Protein AF-A0A8X6IIY6-F1 (afdb_monomer_lite)

pLDDT: mean 84.01, std 18.78, range [29.97, 98.19]

Organism: NCBI:txid2747483

Structure (mmCIF, N/CA/C/O backbone):
data_AF-A0A8X6IIY6-F1
#
_entry.id   AF-A0A8X6IIY6-F1
#
loop_
_atom_site.group_PDB
_atom_site.id
_atom_site.type_symbol
_atom_site.label_atom_id
_atom_site.label_alt_id
_atom_site.label_comp_id
_atom_site.label_asym_id
_atom_site.label_entity_id
_atom_site.label_seq_id
_atom_site.pdbx_PDB_ins_code
_atom_site.Cartn_x
_atom_site.Cartn_y
_atom_site.Cartn_z
_atom_site.occupancy
_atom_site.B_iso_or_equiv
_atom_site.auth_seq_id
_atom_site.auth_comp_id
_atom_site.auth_asym_id
_atom_site.auth_atom_id
_atom_site.pdbx_PDB_model_num
ATOM 1 N N . MET A 1 1 ? 3.414 31.674 -50.248 1.00 38.94 1 MET A N 1
ATOM 2 C CA . MET A 1 1 ? 4.638 32.499 -50.382 1.00 38.94 1 MET A CA 1
ATOM 3 C C . MET A 1 1 ? 5.780 31.774 -49.691 1.00 38.94 1 MET A C 1
ATOM 5 O O . MET A 1 1 ? 5.497 31.055 -48.746 1.00 38.94 1 MET A O 1
ATOM 9 N N . LEU A 1 2 ? 7.013 31.986 -50.165 1.00 35.78 2 LEU A N 1
ATOM 10 C CA . LEU A 1 2 ? 8.281 31.357 -49.748 1.00 35.78 2 LEU A CA 1
ATOM 11 C C . LEU A 1 2 ? 8.646 30.037 -50.453 1.00 35.78 2 LEU A C 1
ATOM 13 O O . LEU A 1 2 ? 8.991 29.040 -49.833 1.00 35.78 2 LEU A O 1
ATOM 17 N N . PHE A 1 3 ? 8.681 30.094 -51.786 1.00 33.47 3 PHE A N 1
ATOM 18 C CA . PHE A 1 3 ? 9.826 29.549 -52.519 1.00 33.47 3 PHE A CA 1
ATOM 19 C C . PHE A 1 3 ? 10.942 30.600 -52.453 1.00 33.47 3 PHE A C 1
ATOM 21 O O . PHE A 1 3 ? 10.744 31.710 -52.945 1.00 33.47 3 PHE A O 1
ATOM 28 N N . HIS A 1 4 ? 12.099 30.283 -51.869 1.00 34.75 4 HIS A N 1
ATOM 29 C CA . HIS A 1 4 ? 13.285 31.131 -52.001 1.00 34.75 4 HIS A CA 1
ATOM 30 C C . HIS A 1 4 ? 14.557 30.295 -52.222 1.00 34.75 4 HIS A C 1
ATOM 32 O O . HIS A 1 4 ? 15.141 29.751 -51.297 1.00 34.75 4 HIS A O 1
ATOM 38 N N . GLN A 1 5 ? 14.949 30.234 -53.501 1.00 35.16 5 GLN A N 1
ATOM 39 C CA . GLN A 1 5 ? 16.295 30.520 -54.020 1.00 35.16 5 GLN A CA 1
ATOM 40 C C . GLN A 1 5 ? 17.490 29.783 -53.382 1.00 35.16 5 GLN A C 1
ATOM 42 O O . GLN A 1 5 ? 18.170 30.319 -52.509 1.00 35.16 5 GLN A O 1
ATOM 47 N N . ILE A 1 6 ? 17.854 28.627 -53.949 1.00 35.84 6 ILE A N 1
ATOM 48 C CA . ILE A 1 6 ? 19.233 28.121 -53.889 1.00 35.84 6 ILE A CA 1
ATOM 49 C C . ILE A 1 6 ? 19.991 28.733 -55.073 1.00 35.84 6 ILE A C 1
ATOM 51 O O . ILE A 1 6 ? 19.729 28.410 -56.230 1.00 35.84 6 ILE A O 1
ATOM 55 N N . LYS A 1 7 ? 20.909 29.658 -54.774 1.00 33.31 7 LYS A N 1
ATOM 56 C CA . LYS A 1 7 ? 21.842 30.254 -55.739 1.00 33.31 7 LYS A CA 1
ATOM 57 C C . LYS A 1 7 ? 22.825 29.193 -56.239 1.00 33.31 7 LYS A C 1
ATOM 59 O O . LYS A 1 7 ? 23.528 28.581 -55.440 1.00 33.31 7 LYS A O 1
ATOM 64 N N . ALA A 1 8 ? 22.919 29.038 -57.556 1.00 38.50 8 ALA A N 1
ATOM 65 C CA . ALA A 1 8 ? 24.038 28.365 -58.201 1.00 38.50 8 ALA A CA 1
ATOM 66 C C . ALA A 1 8 ? 25.286 29.269 -58.129 1.00 38.50 8 ALA A C 1
ATOM 68 O O . ALA A 1 8 ? 25.229 30.433 -58.524 1.00 38.50 8 ALA A O 1
ATOM 69 N N . TYR A 1 9 ? 26.399 28.741 -57.615 1.00 29.97 9 TYR A N 1
ATOM 70 C CA . TYR A 1 9 ? 27.734 29.354 -57.682 1.00 29.97 9 TYR A CA 1
ATOM 71 C C . TYR A 1 9 ? 28.686 28.376 -58.401 1.00 29.97 9 TYR A C 1
ATOM 73 O O . TYR A 1 9 ? 28.421 27.171 -58.402 1.00 29.97 9 TYR A O 1
ATOM 81 N N . PRO A 1 10 ? 29.723 28.873 -59.099 1.00 35.25 10 PRO A N 1
ATOM 82 C CA . PRO A 1 10 ? 30.245 28.274 -60.311 1.00 35.25 10 PRO A CA 1
ATOM 83 C C . PRO A 1 10 ? 31.120 27.053 -60.043 1.00 35.25 10 PRO A C 1
ATOM 85 O O . PRO A 1 10 ? 31.796 26.916 -59.025 1.00 35.25 10 PRO A O 1
ATOM 88 N N . THR A 1 11 ? 31.102 26.178 -61.037 1.00 40.16 11 THR A N 1
ATOM 89 C CA . THR A 1 11 ? 31.902 24.970 -61.192 1.00 40.16 11 THR A CA 1
ATOM 90 C C . THR A 1 11 ? 33.397 25.263 -61.080 1.00 40.16 11 THR A C 1
ATOM 92 O O . THR A 1 11 ? 34.046 25.623 -62.060 1.00 40.16 11 THR A O 1
ATOM 95 N N . GLN A 1 12 ? 33.961 25.046 -59.893 1.00 35.66 12 GLN A N 1
ATOM 96 C CA . GLN A 1 12 ? 35.390 24.813 -59.743 1.00 35.66 12 GLN A CA 1
ATOM 97 C C . GLN A 1 12 ? 35.655 23.341 -60.069 1.00 35.66 12 GLN A C 1
ATOM 99 O O . GLN A 1 12 ? 35.271 22.439 -59.325 1.00 35.66 12 GLN A O 1
ATOM 104 N N . THR A 1 13 ? 36.286 23.111 -61.216 1.00 41.12 13 THR A N 1
ATOM 105 C CA . THR A 1 13 ? 36.801 21.826 -61.697 1.00 41.12 13 THR A CA 1
ATOM 106 C C . THR A 1 13 ? 37.762 21.208 -60.683 1.00 41.12 13 THR A C 1
ATOM 108 O O . THR A 1 13 ? 38.978 21.363 -60.759 1.00 41.12 13 THR A O 1
ATOM 111 N N . ARG A 1 14 ? 37.209 20.472 -59.722 1.00 37.94 14 ARG A N 1
ATOM 112 C CA . ARG A 1 14 ? 37.897 19.377 -59.049 1.00 37.94 14 ARG A CA 1
ATOM 113 C C . ARG A 1 14 ? 37.524 18.130 -59.831 1.00 37.94 14 ARG A C 1
ATOM 115 O O . ARG A 1 14 ? 36.347 17.803 -59.924 1.00 37.94 14 ARG A O 1
ATOM 122 N N . THR A 1 15 ? 38.512 17.467 -60.423 1.00 40.28 15 THR A N 1
ATOM 123 C CA . THR A 1 15 ? 38.367 16.139 -61.027 1.00 40.28 15 THR A CA 1
ATOM 124 C C . THR A 1 15 ? 37.727 15.200 -60.007 1.00 40.28 15 THR A C 1
ATOM 126 O O . THR A 1 15 ? 38.410 14.651 -59.139 1.00 40.28 15 THR A O 1
ATOM 129 N N . ALA A 1 16 ? 36.405 15.050 -60.071 1.00 44.47 16 ALA A N 1
ATOM 130 C CA . ALA A 1 16 ? 35.709 13.987 -59.385 1.00 44.47 16 ALA A CA 1
ATOM 131 C C . ALA A 1 16 ? 36.215 12.700 -60.032 1.00 44.47 16 ALA A C 1
ATOM 133 O O . ALA A 1 16 ? 35.937 12.442 -61.203 1.00 44.47 16 ALA A O 1
ATOM 134 N N . ARG A 1 17 ? 37.035 11.929 -59.306 1.00 46.56 17 ARG A N 1
ATOM 135 C CA . ARG A 1 17 ? 37.296 10.538 -59.684 1.00 46.56 17 ARG A CA 1
ATOM 136 C C . ARG A 1 17 ? 35.923 9.912 -59.899 1.00 46.56 17 ARG A C 1
ATOM 138 O O . ARG A 1 17 ? 35.106 9.953 -58.980 1.00 46.56 17 ARG A O 1
ATOM 145 N N . ALA A 1 18 ? 35.654 9.433 -61.112 1.00 50.25 18 ALA A N 1
ATOM 146 C CA . ALA A 1 18 ? 34.425 8.718 -61.409 1.00 50.25 18 ALA A CA 1
ATOM 147 C C . ALA A 1 18 ? 34.250 7.649 -60.326 1.00 50.25 18 ALA A C 1
ATOM 149 O O . ALA A 1 18 ? 35.157 6.842 -60.116 1.00 50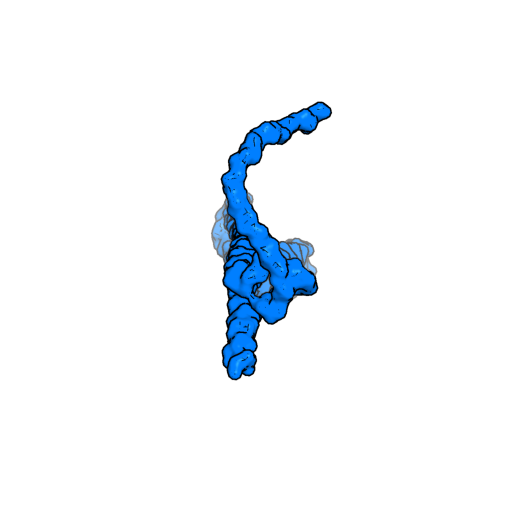.25 18 ALA A O 1
ATOM 150 N N . ALA A 1 19 ? 33.143 7.697 -59.583 1.00 58.97 19 ALA A N 1
ATOM 151 C CA . ALA A 1 19 ? 32.799 6.621 -58.672 1.00 58.97 19 ALA A CA 1
ATOM 152 C C . ALA A 1 19 ? 32.560 5.391 -59.551 1.00 58.97 19 ALA A C 1
ATOM 154 O O . ALA A 1 19 ? 31.530 5.276 -60.209 1.00 58.97 19 ALA A O 1
ATOM 155 N N . SER A 1 20 ? 33.570 4.535 -59.667 1.00 65.25 20 SER A N 1
ATOM 156 C CA . SER A 1 20 ? 33.464 3.283 -60.395 1.00 65.25 20 SER A CA 1
ATOM 157 C C . SER A 1 20 ? 32.507 2.402 -59.603 1.00 65.25 20 SER A C 1
ATOM 159 O O . SER A 1 20 ? 32.834 1.986 -58.492 1.00 65.25 20 SER A O 1
ATOM 161 N N . CYS A 1 21 ? 31.306 2.178 -60.129 1.00 67.12 21 CYS A N 1
ATOM 162 C CA . CYS A 1 21 ? 30.386 1.222 -59.538 1.00 67.12 21 CYS A CA 1
ATOM 163 C C . CYS A 1 21 ? 30.918 -0.190 -59.790 1.00 67.12 21 CYS A C 1
ATOM 165 O O . CYS A 1 21 ? 31.198 -0.552 -60.934 1.00 67.12 21 CYS A O 1
ATOM 167 N N . TRP A 1 22 ? 31.052 -0.977 -58.729 1.00 69.50 22 TRP A N 1
ATOM 168 C CA . TRP A 1 22 ? 31.534 -2.356 -58.798 1.00 69.50 22 TRP A CA 1
ATOM 169 C C . TRP A 1 22 ? 30.362 -3.333 -58.691 1.00 69.50 22 TRP A C 1
ATOM 171 O O . TRP A 1 22 ? 29.284 -2.977 -58.201 1.00 69.50 22 TRP A O 1
ATOM 181 N N . GLY A 1 23 ? 30.572 -4.573 -59.140 1.00 68.75 23 GLY A N 1
ATOM 182 C CA . GLY A 1 23 ? 29.694 -5.686 -58.777 1.00 68.75 23 GLY A CA 1
ATOM 183 C C . GLY A 1 23 ? 29.703 -5.902 -57.260 1.00 68.75 23 GLY A C 1
ATOM 184 O O . GLY A 1 23 ? 30.681 -5.588 -56.592 1.00 68.75 23 GLY A O 1
ATOM 185 N N . ARG A 1 24 ? 28.600 -6.405 -56.706 1.00 73.62 24 ARG A N 1
ATOM 186 C CA . ARG A 1 24 ? 28.345 -6.543 -55.259 1.00 73.62 24 ARG A CA 1
ATOM 187 C C . ARG A 1 24 ? 29.175 -7.635 -54.562 1.00 73.62 24 ARG A C 1
ATOM 189 O O . ARG A 1 24 ? 29.076 -7.763 -53.350 1.00 73.62 24 ARG A O 1
ATOM 196 N N . ASP A 1 25 ? 29.940 -8.451 -55.280 1.00 75.06 25 ASP A N 1
ATOM 197 C CA . ASP A 1 25 ? 30.464 -9.738 -54.782 1.00 75.06 25 ASP A CA 1
ATOM 198 C C . ASP A 1 25 ? 31.309 -9.647 -53.489 1.00 75.06 25 ASP A C 1
ATOM 200 O O . ASP A 1 25 ? 31.465 -10.637 -52.776 1.00 75.06 25 ASP A O 1
ATOM 204 N N . HIS A 1 26 ? 31.804 -8.455 -53.136 1.00 78.25 26 HIS A N 1
ATOM 205 C CA . HIS A 1 26 ? 32.565 -8.151 -51.916 1.00 78.25 26 HIS A CA 1
ATOM 206 C C . HIS A 1 26 ? 31.738 -7.619 -50.723 1.00 78.25 26 HIS A C 1
ATOM 208 O O . HIS A 1 26 ? 32.331 -7.315 -49.681 1.00 78.25 26 HIS A O 1
ATOM 214 N N . LEU A 1 27 ? 30.410 -7.479 -50.851 1.00 79.88 27 LEU A N 1
ATOM 215 C CA . LEU A 1 27 ? 29.505 -6.913 -49.833 1.00 79.88 27 LEU A CA 1
ATOM 216 C C . LEU A 1 27 ? 28.568 -7.960 -49.207 1.00 79.88 27 LEU A C 1
ATOM 218 O O . LEU A 1 27 ? 28.074 -8.866 -49.882 1.00 79.88 27 LEU A O 1
ATOM 222 N N . ARG A 1 28 ? 28.287 -7.818 -47.906 1.00 80.25 28 ARG A N 1
ATOM 223 C CA . ARG A 1 28 ? 27.555 -8.814 -47.095 1.00 80.25 28 ARG A CA 1
ATOM 224 C C . ARG A 1 28 ? 26.142 -8.400 -46.695 1.00 80.25 28 ARG A C 1
ATOM 226 O O . ARG A 1 28 ? 25.293 -9.275 -46.546 1.00 80.25 28 ARG A O 1
ATOM 233 N N . ILE A 1 29 ? 25.892 -7.107 -46.505 1.00 83.62 29 ILE A N 1
ATOM 234 C CA . ILE A 1 29 ? 24.662 -6.568 -45.903 1.00 83.62 29 ILE A CA 1
ATOM 235 C C . ILE A 1 29 ? 23.776 -5.922 -46.971 1.00 83.62 29 ILE A C 1
ATOM 237 O O . ILE A 1 29 ? 22.585 -6.216 -47.039 1.00 83.62 29 ILE A O 1
ATOM 241 N N . CYS A 1 30 ? 24.331 -5.056 -47.821 1.00 82.19 30 CYS A N 1
ATOM 242 C CA . CYS A 1 30 ? 23.559 -4.371 -48.862 1.00 82.19 30 CYS A CA 1
ATOM 243 C C . CYS A 1 30 ? 23.082 -5.362 -49.939 1.00 82.19 30 CYS A C 1
ATOM 245 O O . CYS A 1 30 ? 23.858 -6.227 -50.341 1.00 82.19 30 CYS A O 1
ATOM 247 N N . ASP A 1 31 ? 21.841 -5.252 -50.432 1.00 78.00 31 ASP A N 1
ATOM 248 C CA . ASP A 1 31 ? 21.285 -6.149 -51.466 1.00 78.00 31 ASP A CA 1
ATOM 249 C C . ASP A 1 31 ? 21.427 -5.579 -52.902 1.00 78.00 31 ASP A C 1
ATOM 251 O O . ASP A 1 31 ? 21.552 -4.370 -53.061 1.00 78.00 31 ASP A O 1
ATOM 255 N N . ARG A 1 32 ? 21.427 -6.474 -53.911 1.00 65.31 32 ARG A N 1
ATOM 256 C CA . ARG A 1 32 ? 21.384 -6.305 -55.397 1.00 65.31 32 ARG A CA 1
ATOM 257 C C . ARG A 1 32 ? 21.999 -5.043 -56.053 1.00 65.31 32 ARG A C 1
ATOM 259 O O . ARG A 1 32 ? 21.552 -3.925 -55.840 1.00 65.31 32 ARG A O 1
ATOM 266 N N . GLY A 1 33 ? 22.853 -5.260 -57.065 1.00 70.94 33 GLY A N 1
ATOM 267 C CA . GLY A 1 33 ? 23.165 -4.274 -58.117 1.00 70.94 33 GLY A CA 1
ATOM 268 C C . GLY A 1 33 ? 24.604 -3.747 -58.140 1.00 70.94 33 GLY A C 1
ATOM 269 O O . GLY A 1 33 ? 25.485 -4.247 -57.445 1.00 70.94 33 GLY A O 1
ATOM 270 N N . LEU A 1 34 ? 24.828 -2.740 -58.989 1.00 77.94 34 LEU A N 1
ATOM 271 C CA . LEU A 1 34 ? 26.063 -1.954 -59.058 1.00 77.94 34 LEU A CA 1
ATOM 272 C C . LEU A 1 34 ? 26.149 -1.044 -57.825 1.00 77.94 34 LEU A C 1
ATOM 274 O O . LEU A 1 34 ? 25.221 -0.284 -57.556 1.00 77.94 34 LEU A O 1
ATOM 278 N N . THR A 1 35 ? 27.254 -1.113 -57.084 1.00 83.62 35 THR A N 1
ATOM 279 C CA . THR A 1 35 ? 27.420 -0.409 -55.802 1.00 83.62 35 THR A CA 1
ATOM 280 C C . THR A 1 35 ? 28.626 0.525 -55.805 1.00 83.62 35 THR A C 1
ATOM 282 O O . THR A 1 35 ? 29.680 0.210 -56.358 1.00 83.62 35 THR A O 1
ATOM 285 N N . CYS A 1 36 ? 28.477 1.671 -55.138 1.00 87.62 36 CYS A N 1
ATOM 286 C CA . CYS A 1 36 ? 29.571 2.600 -54.844 1.00 87.62 36 CYS A CA 1
ATOM 287 C C . CYS A 1 36 ? 30.285 2.278 -53.518 1.00 87.62 36 CYS A C 1
ATOM 289 O O . CYS A 1 36 ? 31.216 2.990 -53.147 1.00 87.62 36 CYS A O 1
ATOM 291 N N . CYS A 1 37 ? 29.837 1.261 -52.772 1.00 83.69 37 CYS A N 1
ATOM 292 C CA . CYS A 1 37 ? 30.427 0.902 -51.483 1.00 83.69 37 CYS A CA 1
ATOM 293 C C . CYS A 1 37 ? 31.526 -0.153 -51.643 1.00 83.69 37 CYS A C 1
ATOM 295 O O . CYS A 1 37 ? 31.319 -1.200 -52.256 1.00 83.69 37 CYS A O 1
ATOM 297 N N . THR A 1 38 ? 32.683 0.098 -51.031 1.00 85.88 38 THR A N 1
ATOM 298 C CA . THR A 1 38 ? 33.698 -0.932 -50.758 1.00 85.88 38 THR A CA 1
ATOM 299 C C . THR A 1 38 ? 33.360 -1.686 -49.468 1.00 85.88 38 THR A C 1
ATOM 301 O O . THR A 1 38 ? 32.529 -1.230 -48.680 1.00 85.88 38 THR A O 1
ATOM 304 N N . THR A 1 39 ? 34.030 -2.810 -49.206 1.00 84.50 39 THR A N 1
ATOM 305 C CA . THR A 1 39 ? 33.863 -3.577 -47.957 1.00 84.50 39 THR A CA 1
ATOM 306 C C . THR A 1 39 ? 34.162 -2.724 -46.718 1.00 84.50 39 THR A C 1
ATOM 308 O O . THR A 1 39 ? 33.407 -2.760 -45.748 1.00 84.50 39 THR A O 1
ATOM 311 N N . ASP A 1 40 ? 35.198 -1.878 -46.766 1.00 85.25 40 ASP A N 1
ATOM 312 C CA . ASP A 1 40 ? 35.527 -0.953 -45.671 1.00 85.25 40 ASP A CA 1
ATOM 313 C C . ASP A 1 40 ? 34.426 0.089 -45.434 1.00 85.25 40 ASP A C 1
ATOM 315 O O . ASP A 1 40 ? 34.146 0.462 -44.292 1.00 85.25 40 ASP A O 1
ATOM 319 N N . MET A 1 41 ? 33.802 0.579 -46.512 1.00 87.56 41 MET A N 1
ATOM 320 C CA . MET A 1 41 ? 32.682 1.516 -46.418 1.00 87.56 41 MET A CA 1
ATOM 321 C C . MET A 1 41 ? 31.448 0.838 -45.825 1.00 87.56 41 MET A C 1
ATOM 323 O O . MET A 1 41 ? 30.836 1.409 -44.925 1.00 87.56 41 MET A O 1
ATOM 327 N N . GLU A 1 42 ? 31.113 -0.376 -46.270 1.00 85.69 42 GLU A N 1
ATOM 328 C CA . GLU A 1 42 ? 30.000 -1.156 -45.717 1.00 85.69 42 GLU A CA 1
ATOM 329 C C . GLU A 1 42 ? 30.217 -1.451 -44.227 1.00 85.69 42 GLU A C 1
ATOM 331 O O . GLU A 1 42 ? 29.312 -1.233 -43.423 1.00 85.69 42 GLU A O 1
ATOM 336 N N . HIS A 1 43 ? 31.432 -1.833 -43.824 1.00 85.38 43 HIS A N 1
ATOM 337 C CA . HIS A 1 43 ? 31.766 -2.065 -42.419 1.00 85.38 43 HIS A CA 1
ATOM 338 C C . HIS A 1 43 ? 31.640 -0.791 -41.564 1.00 85.38 43 HIS A C 1
ATOM 340 O O . HIS A 1 43 ? 31.045 -0.814 -40.480 1.00 85.38 43 HIS A O 1
ATOM 346 N N . LYS A 1 44 ? 32.166 0.347 -42.044 1.00 87.12 44 LYS A N 1
ATOM 347 C CA . LYS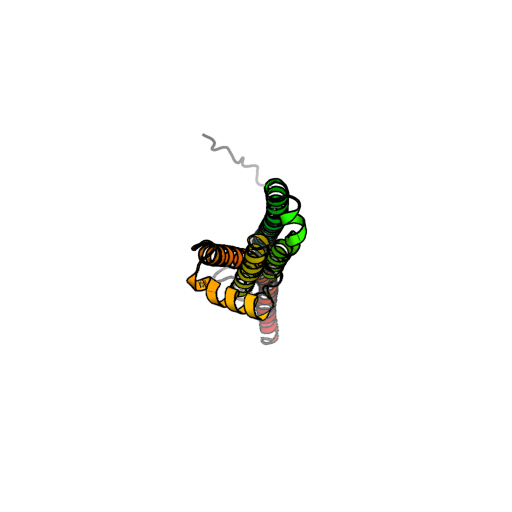 A 1 44 ? 32.063 1.636 -41.338 1.00 87.12 44 LYS A CA 1
ATOM 348 C C . LYS A 1 44 ? 30.617 2.104 -41.207 1.00 87.12 44 LYS A C 1
ATOM 350 O O . LYS A 1 44 ? 30.219 2.506 -40.116 1.00 87.12 44 LYS A O 1
ATOM 355 N N . LEU A 1 45 ? 29.837 2.030 -42.285 1.00 88.25 45 LEU A N 1
ATOM 356 C CA . LEU A 1 45 ? 28.421 2.400 -42.273 1.00 88.25 45 LEU A CA 1
ATOM 357 C C . LEU A 1 45 ? 27.621 1.478 -41.353 1.00 88.25 45 LEU A C 1
ATOM 359 O O . LEU A 1 45 ? 26.869 1.973 -40.523 1.00 88.25 45 LEU A O 1
ATOM 363 N N . SER A 1 46 ? 27.859 0.165 -41.406 1.00 85.00 46 SER A N 1
ATOM 364 C CA . SER A 1 46 ? 27.233 -0.803 -40.500 1.00 85.00 46 SER A CA 1
ATOM 365 C C . SER A 1 46 ? 27.534 -0.493 -39.031 1.00 85.00 46 SER A C 1
ATOM 367 O O . SER A 1 46 ? 26.634 -0.505 -38.192 1.00 85.00 46 SER A O 1
ATOM 369 N N . THR A 1 47 ? 28.793 -0.184 -38.706 1.00 86.00 47 THR A N 1
ATOM 370 C CA . THR A 1 47 ? 29.201 0.167 -37.337 1.00 86.00 47 THR A CA 1
ATOM 371 C C . THR A 1 47 ? 28.559 1.479 -36.885 1.00 86.00 47 THR A C 1
ATOM 373 O O . THR A 1 47 ? 28.083 1.578 -35.755 1.00 86.00 47 THR A O 1
ATOM 376 N N . HIS A 1 48 ? 28.504 2.480 -37.768 1.00 87.81 48 HIS A N 1
ATOM 377 C CA . HIS A 1 48 ? 27.898 3.774 -37.468 1.00 87.81 48 HIS A CA 1
ATOM 378 C C . HIS A 1 48 ? 26.382 3.669 -37.261 1.00 87.81 48 HIS A C 1
ATOM 380 O O . HIS A 1 48 ? 25.873 4.151 -36.252 1.00 87.81 48 HIS A O 1
ATOM 386 N N . SER A 1 49 ? 25.669 2.979 -38.157 1.00 88.38 49 SER A N 1
ATOM 387 C CA . SER A 1 49 ? 24.231 2.726 -38.025 1.00 88.38 49 SER A CA 1
ATOM 388 C C . SER A 1 49 ? 23.901 1.973 -36.738 1.00 88.38 49 SER A C 1
ATOM 390 O O . SER A 1 49 ? 22.904 2.286 -36.094 1.00 88.38 49 SER A O 1
ATOM 392 N N . ARG A 1 50 ? 24.756 1.028 -36.323 1.00 82.12 50 ARG A N 1
ATOM 393 C CA . ARG A 1 50 ? 24.606 0.329 -35.042 1.00 82.12 50 ARG A CA 1
ATOM 394 C C . ARG A 1 50 ? 24.774 1.271 -33.854 1.00 82.12 50 ARG A C 1
ATOM 396 O O . ARG A 1 50 ? 23.915 1.294 -32.982 1.00 82.12 50 ARG A O 1
ATOM 403 N N . ALA A 1 51 ? 25.852 2.054 -33.828 1.00 85.62 51 ALA A N 1
ATOM 404 C CA . ALA A 1 51 ? 26.100 2.993 -32.738 1.00 85.62 51 ALA A CA 1
ATOM 405 C C . ALA A 1 51 ? 24.945 3.996 -32.581 1.00 85.62 51 ALA A C 1
ATOM 407 O O . ALA A 1 51 ? 24.543 4.298 -31.457 1.00 85.62 51 ALA A O 1
ATOM 408 N N . GLU A 1 52 ? 24.387 4.462 -33.700 1.00 8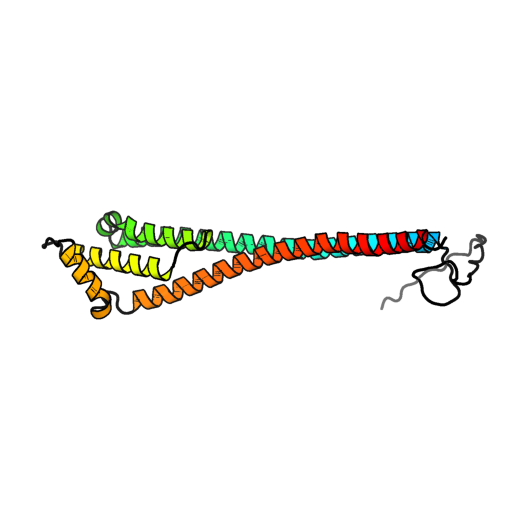9.19 52 GLU A N 1
ATOM 409 C CA . GLU A 1 52 ? 23.253 5.381 -33.699 1.00 89.19 52 GLU A CA 1
ATOM 410 C C . GLU A 1 52 ? 21.947 4.704 -33.259 1.00 89.19 52 GLU A C 1
ATOM 412 O O . GLU A 1 52 ? 21.218 5.268 -32.445 1.00 89.19 52 GLU A O 1
ATOM 417 N N . PHE A 1 53 ? 21.672 3.474 -33.710 1.00 87.00 53 PHE A N 1
ATOM 418 C CA . PHE A 1 53 ? 20.521 2.699 -33.235 1.00 87.00 53 PHE A CA 1
ATOM 419 C C . PHE A 1 53 ? 20.596 2.440 -31.725 1.00 87.00 53 PHE A C 1
ATOM 421 O O . PHE A 1 53 ? 19.638 2.724 -31.008 1.00 87.00 53 PHE A O 1
ATOM 428 N N . ASP A 1 54 ? 21.748 1.981 -31.230 1.00 84.38 54 ASP A N 1
ATOM 429 C CA . ASP A 1 54 ? 21.967 1.723 -29.805 1.00 84.38 54 ASP A CA 1
ATOM 430 C C . ASP A 1 54 ? 21.799 3.009 -28.981 1.00 84.38 54 ASP A C 1
ATOM 432 O O . ASP A 1 54 ? 21.243 2.986 -27.884 1.00 84.38 54 ASP A O 1
ATOM 436 N N . ARG A 1 55 ? 22.253 4.157 -29.506 1.00 87.62 55 ARG A N 1
ATOM 437 C CA . ARG A 1 55 ? 22.064 5.467 -28.869 1.00 87.62 55 ARG A CA 1
ATOM 438 C C . ARG A 1 55 ? 20.583 5.831 -28.777 1.00 87.62 55 ARG A C 1
ATOM 440 O O . ARG A 1 55 ? 20.107 6.125 -27.686 1.00 87.62 55 ARG A O 1
ATOM 447 N N . LEU A 1 56 ? 19.852 5.767 -29.889 1.00 89.81 56 LEU A N 1
ATOM 448 C CA . LEU A 1 56 ? 18.421 6.084 -29.925 1.00 89.81 56 LEU A CA 1
ATOM 449 C C . LEU A 1 56 ? 17.604 5.160 -29.016 1.00 89.81 56 LEU A C 1
ATOM 451 O O . LEU A 1 56 ? 16.689 5.615 -28.321 1.00 89.81 56 LEU A O 1
ATOM 455 N N . LEU A 1 57 ? 17.949 3.871 -28.997 1.00 88.12 57 LEU A N 1
ATOM 456 C CA . LEU A 1 57 ? 17.293 2.881 -28.159 1.00 88.12 57 LEU A CA 1
ATOM 457 C C . LEU A 1 57 ? 17.543 3.170 -26.676 1.00 88.12 57 LEU A C 1
ATOM 459 O O . LEU A 1 57 ? 16.584 3.243 -25.907 1.00 88.12 57 LEU A O 1
ATOM 463 N N . ARG A 1 58 ? 18.801 3.412 -26.281 1.00 88.31 58 ARG A N 1
ATOM 464 C CA . ARG A 1 58 ? 19.158 3.817 -24.911 1.00 88.31 58 ARG A CA 1
ATOM 465 C C . ARG A 1 58 ? 18.433 5.082 -24.475 1.00 88.31 58 ARG A C 1
ATOM 467 O O . ARG A 1 58 ? 17.909 5.109 -23.366 1.00 88.31 58 ARG A O 1
ATOM 474 N N . ASP A 1 59 ? 18.381 6.100 -25.328 1.00 90.56 59 ASP A N 1
ATOM 475 C CA . ASP A 1 59 ? 17.741 7.375 -25.000 1.00 90.56 59 ASP A CA 1
ATOM 476 C C . ASP A 1 59 ? 16.232 7.184 -24.778 1.00 90.56 59 ASP A C 1
ATOM 478 O O . ASP A 1 59 ? 15.682 7.631 -23.769 1.00 90.56 59 ASP A O 1
ATOM 482 N N . THR A 1 60 ? 15.567 6.450 -25.673 1.00 90.38 60 THR A N 1
ATOM 483 C CA . THR A 1 60 ? 14.119 6.195 -25.594 1.00 90.38 60 THR A CA 1
ATOM 484 C C . THR A 1 60 ? 13.764 5.340 -24.375 1.00 90.38 60 THR A C 1
ATOM 486 O O . THR A 1 60 ? 12.889 5.694 -23.584 1.00 90.38 60 THR A O 1
ATOM 489 N N . ILE A 1 61 ? 14.474 4.227 -24.179 1.00 91.50 61 ILE A N 1
ATOM 490 C CA . ILE A 1 61 ? 14.275 3.320 -23.040 1.00 91.50 61 ILE A CA 1
ATOM 491 C C . ILE A 1 61 ? 14.619 4.024 -21.720 1.00 91.50 61 ILE A C 1
ATOM 493 O O . ILE A 1 61 ? 13.897 3.880 -20.730 1.00 91.50 61 ILE A O 1
ATOM 497 N N . GLY A 1 62 ? 15.680 4.831 -21.705 1.00 91.38 62 GLY A N 1
ATOM 498 C CA . GLY A 1 62 ? 16.104 5.611 -20.545 1.00 91.38 62 GLY A CA 1
ATOM 499 C C . GLY A 1 62 ? 15.051 6.623 -20.095 1.00 91.38 62 GLY A C 1
ATOM 500 O O . GLY A 1 62 ? 14.788 6.745 -18.893 1.00 91.38 62 GLY A O 1
ATOM 501 N N . GLN A 1 63 ? 14.385 7.297 -21.038 1.00 93.50 63 GLN A N 1
ATOM 502 C CA . GLN A 1 63 ? 13.262 8.190 -20.731 1.00 93.50 63 GLN A CA 1
ATOM 503 C C . GLN A 1 63 ? 12.102 7.428 -20.085 1.00 93.50 63 GLN A C 1
ATOM 505 O O . GLN A 1 63 ? 11.621 7.822 -19.022 1.00 93.50 63 GLN A O 1
ATOM 510 N N . VAL A 1 64 ? 11.699 6.296 -20.671 1.00 93.56 64 VAL A N 1
ATOM 511 C CA . VAL A 1 64 ? 10.617 5.457 -20.133 1.00 93.56 64 VAL A CA 1
ATOM 512 C C . VAL A 1 64 ? 10.952 4.981 -18.718 1.00 93.56 64 VAL A C 1
ATOM 514 O O . VAL A 1 64 ? 10.150 5.151 -17.800 1.00 93.56 64 VAL A O 1
ATOM 517 N N . ARG A 1 65 ? 12.166 4.464 -18.498 1.00 93.88 65 ARG A N 1
ATOM 518 C CA . ARG A 1 65 ? 12.639 4.034 -17.174 1.00 93.88 65 ARG A CA 1
ATOM 519 C C . ARG A 1 65 ? 12.563 5.161 -16.144 1.00 93.88 65 ARG A C 1
ATOM 521 O O . ARG A 1 65 ? 12.145 4.922 -15.011 1.00 93.88 65 ARG A O 1
ATOM 528 N N . THR A 1 66 ? 12.962 6.370 -16.534 1.00 94.75 66 THR A N 1
ATOM 529 C CA . THR A 1 66 ? 12.924 7.555 -15.666 1.00 94.75 66 THR A CA 1
ATOM 530 C C . THR A 1 66 ? 11.491 7.897 -15.269 1.00 94.75 66 THR A C 1
ATOM 532 O O . THR A 1 66 ? 11.233 8.156 -14.095 1.00 94.75 66 THR A O 1
ATOM 535 N N . ILE A 1 67 ? 10.543 7.815 -16.208 1.00 95.19 67 ILE A N 1
ATOM 536 C CA . ILE A 1 67 ? 9.117 8.030 -15.931 1.00 95.19 67 ILE A CA 1
ATOM 537 C C . ILE A 1 67 ? 8.600 6.991 -14.932 1.00 95.19 67 ILE A C 1
ATOM 539 O O . ILE A 1 67 ? 8.026 7.372 -13.914 1.00 95.19 67 ILE A O 1
ATOM 543 N N . PHE A 1 68 ? 8.833 5.695 -15.167 1.00 94.50 68 PHE A N 1
ATOM 544 C CA . PHE A 1 68 ? 8.384 4.642 -14.246 1.00 94.50 68 PHE A CA 1
ATOM 545 C C . PHE A 1 68 ? 8.970 4.810 -12.841 1.00 94.50 68 PHE A C 1
ATOM 547 O O . PHE A 1 68 ? 8.241 4.703 -11.857 1.00 94.50 68 PHE A O 1
ATOM 554 N N . ALA A 1 69 ? 10.266 5.119 -12.740 1.00 94.31 69 ALA A N 1
ATOM 555 C CA . ALA A 1 69 ? 10.926 5.353 -11.460 1.00 94.31 69 ALA A CA 1
ATOM 556 C C . ALA A 1 69 ? 10.332 6.561 -10.716 1.00 94.31 69 ALA A C 1
ATOM 558 O O . ALA A 1 69 ? 9.991 6.443 -9.541 1.00 94.31 69 ALA A O 1
ATOM 559 N N . ALA A 1 70 ? 10.165 7.692 -11.407 1.00 95.94 70 ALA A N 1
ATOM 560 C CA . ALA A 1 70 ? 9.619 8.911 -10.819 1.00 95.94 70 ALA A CA 1
ATOM 561 C C . ALA A 1 70 ? 8.163 8.731 -10.370 1.00 95.94 70 ALA A C 1
ATOM 563 O O . ALA A 1 70 ? 7.792 9.181 -9.288 1.00 95.94 70 ALA A O 1
ATOM 564 N N . GLN A 1 71 ? 7.338 8.045 -11.168 1.00 95.50 71 GLN A N 1
ATOM 565 C CA . GLN A 1 71 ? 5.952 7.764 -10.796 1.00 95.50 71 GLN A CA 1
ATOM 566 C C . GLN A 1 71 ? 5.877 6.799 -9.610 1.00 95.50 71 GLN A C 1
ATOM 568 O O . GLN A 1 71 ? 5.144 7.075 -8.665 1.00 95.50 71 GLN A O 1
ATOM 573 N N . ALA A 1 72 ? 6.664 5.716 -9.610 1.00 95.31 72 ALA A N 1
ATOM 574 C CA . ALA A 1 72 ? 6.705 4.778 -8.487 1.00 95.31 72 ALA A CA 1
ATOM 575 C C . ALA A 1 72 ? 7.057 5.495 -7.177 1.00 95.31 72 ALA A C 1
ATOM 577 O O . ALA A 1 72 ? 6.357 5.334 -6.182 1.00 95.31 72 ALA A O 1
ATOM 578 N N . GLN A 1 73 ? 8.101 6.330 -7.202 1.00 96.00 73 GLN A N 1
ATOM 579 C CA . GLN A 1 73 ? 8.534 7.105 -6.043 1.00 96.00 73 GLN A CA 1
ATOM 580 C C . GLN A 1 73 ? 7.463 8.105 -5.593 1.00 96.00 73 GLN A C 1
ATOM 582 O O . GLN A 1 73 ? 7.118 8.146 -4.416 1.00 96.00 73 GLN A O 1
ATOM 587 N N . ARG A 1 74 ? 6.893 8.880 -6.521 1.00 96.75 74 ARG A N 1
ATOM 588 C CA . ARG A 1 74 ? 5.882 9.892 -6.195 1.00 96.75 74 ARG A CA 1
ATOM 589 C C . ARG A 1 74 ? 4.636 9.281 -5.557 1.00 96.75 74 ARG A C 1
ATOM 591 O O . ARG A 1 74 ? 4.114 9.834 -4.593 1.00 96.75 74 ARG A O 1
ATOM 598 N N . PHE A 1 75 ? 4.146 8.166 -6.098 1.00 96.25 75 PHE A N 1
ATOM 599 C CA . PHE A 1 75 ? 2.992 7.470 -5.531 1.00 96.25 75 PHE A CA 1
ATOM 600 C C . PHE A 1 75 ? 3.312 6.841 -4.173 1.00 96.25 75 PHE A C 1
ATOM 602 O O . PHE A 1 75 ? 2.473 6.901 -3.275 1.00 96.25 75 PHE A O 1
ATOM 609 N N . ASP A 1 76 ? 4.517 6.291 -4.006 1.00 96.69 76 ASP A N 1
ATOM 610 C CA . ASP A 1 76 ? 4.962 5.731 -2.731 1.00 96.69 76 ASP A CA 1
ATOM 611 C C . ASP A 1 76 ? 5.041 6.792 -1.624 1.00 96.69 76 ASP A C 1
ATOM 613 O O . ASP A 1 76 ? 4.485 6.608 -0.541 1.00 96.69 76 ASP A O 1
ATOM 617 N N . GLU A 1 77 ? 5.674 7.930 -1.910 1.00 97.12 77 GLU A N 1
ATOM 618 C CA . GLU A 1 77 ? 5.767 9.065 -0.988 1.00 97.12 77 GLU A CA 1
ATOM 619 C C . GLU A 1 77 ? 4.385 9.627 -0.647 1.00 97.12 77 GLU A C 1
ATOM 621 O O . GLU A 1 77 ? 4.079 9.846 0.526 1.00 97.12 77 GLU A O 1
ATOM 626 N N . TYR A 1 78 ? 3.527 9.802 -1.656 1.00 97.44 78 TYR A N 1
ATOM 627 C CA . TYR A 1 78 ? 2.164 10.284 -1.461 1.00 97.44 78 TYR A CA 1
ATOM 628 C C . TYR A 1 78 ? 1.365 9.380 -0.520 1.00 97.44 78 TYR A C 1
ATOM 630 O O . TYR A 1 78 ? 0.737 9.874 0.416 1.00 97.44 78 TYR A O 1
ATOM 638 N N . PHE A 1 79 ? 1.388 8.062 -0.738 1.00 97.19 79 PHE A N 1
ATOM 639 C CA . PHE A 1 79 ? 0.601 7.144 0.082 1.00 97.19 79 PHE A CA 1
ATOM 640 C C . PHE A 1 79 ? 1.149 7.026 1.510 1.00 97.19 79 PHE A C 1
ATOM 642 O O . PHE A 1 79 ? 0.374 6.988 2.465 1.00 97.19 79 PHE A O 1
ATOM 649 N N . LYS A 1 80 ? 2.478 7.035 1.680 1.00 97.38 80 LYS A N 1
ATOM 650 C CA . LYS A 1 80 ? 3.110 7.074 3.008 1.00 97.38 80 LYS A CA 1
ATOM 651 C C . LYS A 1 80 ? 2.726 8.329 3.784 1.00 97.38 80 LYS A C 1
ATOM 653 O O . LYS A 1 80 ? 2.374 8.228 4.959 1.00 97.38 80 LYS A O 1
ATOM 658 N N . GLU A 1 81 ? 2.764 9.493 3.139 1.00 97.94 81 GLU A N 1
ATOM 659 C CA . GLU A 1 81 ? 2.354 10.737 3.788 1.00 97.94 81 GLU A CA 1
ATOM 660 C C . GLU A 1 81 ? 0.854 10.719 4.093 1.00 97.94 81 GLU A C 1
ATOM 662 O O . GLU A 1 81 ? 0.473 11.038 5.211 1.00 97.94 81 GLU A O 1
ATOM 667 N N . LEU A 1 82 ? 0.008 10.227 3.179 1.00 97.50 82 LEU A N 1
ATOM 668 C CA . LEU A 1 82 ? -1.428 10.068 3.423 1.00 97.50 82 LEU A CA 1
ATOM 669 C C . LEU A 1 82 ? -1.712 9.229 4.679 1.00 97.50 82 LEU A C 1
ATOM 671 O O . LEU A 1 82 ? -2.545 9.628 5.492 1.00 97.50 82 LEU A O 1
ATOM 675 N N . LEU A 1 83 ? -1.024 8.096 4.869 1.00 97.19 83 LEU A N 1
ATOM 676 C CA . LEU A 1 83 ? -1.175 7.265 6.072 1.00 97.19 83 LEU A CA 1
ATOM 677 C C . LEU A 1 83 ? -0.746 8.002 7.337 1.00 97.19 83 LEU A C 1
ATOM 679 O O . LEU A 1 83 ? -1.471 8.008 8.334 1.00 97.19 83 LEU A O 1
ATOM 683 N N . LYS A 1 84 ? 0.414 8.653 7.285 1.00 97.50 84 LYS A N 1
ATOM 684 C CA . LYS A 1 84 ? 0.974 9.402 8.408 1.00 97.50 84 LYS A CA 1
ATOM 685 C C . LYS A 1 84 ? 0.085 10.581 8.808 1.00 97.50 84 LYS A C 1
ATOM 687 O O . LYS A 1 84 ? -0.191 10.759 9.994 1.00 97.50 84 LYS A O 1
ATOM 692 N N . THR A 1 85 ? -0.386 11.362 7.839 1.00 98.19 85 THR A N 1
ATOM 693 C CA . THR A 1 85 ? -1.323 12.468 8.060 1.00 98.19 85 THR A CA 1
ATOM 694 C C . THR A 1 85 ? -2.652 11.940 8.587 1.00 98.19 85 THR A C 1
ATOM 696 O O . THR A 1 85 ? -3.123 12.433 9.603 1.00 98.19 85 THR A O 1
ATOM 699 N N . SER A 1 86 ? -3.202 10.868 8.006 1.00 97.50 86 SER A N 1
ATOM 700 C CA . SER A 1 86 ? -4.452 10.262 8.489 1.00 97.50 86 SER A CA 1
ATOM 701 C C . SER A 1 86 ? -4.349 9.806 9.945 1.00 97.50 86 SER A C 1
ATOM 703 O O . SER A 1 86 ? -5.261 10.048 10.728 1.00 97.50 86 SER A O 1
ATOM 705 N N . LYS A 1 87 ? -3.227 9.189 10.339 1.00 97.94 87 LYS A N 1
ATOM 706 C CA . LYS A 1 87 ? -2.952 8.783 11.727 1.00 97.94 87 LYS A CA 1
ATOM 707 C C . LYS A 1 87 ? -2.913 9.980 12.673 1.00 97.94 87 LYS A C 1
ATOM 709 O O . LYS A 1 87 ? -3.504 9.933 13.752 1.00 97.94 87 LYS A O 1
ATOM 714 N N . LYS A 1 88 ? -2.221 11.048 12.266 1.00 98.12 88 LYS A N 1
ATOM 715 C CA . LYS A 1 88 ? -2.112 12.293 13.033 1.00 98.12 88 LYS A CA 1
ATOM 716 C C . LYS A 1 88 ? -3.478 12.961 13.195 1.00 98.12 88 LYS A C 1
ATOM 718 O O . LYS A 1 88 ? -3.898 13.194 14.324 1.00 98.12 88 LYS A O 1
ATOM 723 N N . ASP A 1 89 ? -4.178 13.203 12.094 1.00 97.88 89 ASP A N 1
ATOM 724 C CA . ASP A 1 89 ? -5.466 13.897 12.079 1.00 97.88 89 ASP A CA 1
ATOM 725 C C . ASP A 1 89 ? -6.525 13.104 12.849 1.00 97.88 89 ASP A C 1
ATOM 727 O O . ASP A 1 89 ? -7.299 13.673 13.622 1.00 97.88 89 ASP A O 1
ATOM 731 N N . PHE A 1 90 ? -6.522 11.773 12.708 1.00 97.06 90 PHE A N 1
ATOM 732 C CA . PHE A 1 90 ? -7.376 10.892 13.495 1.00 97.06 90 PHE A CA 1
ATOM 733 C C . PHE A 1 90 ? -7.093 11.042 14.991 1.00 97.06 90 PHE A C 1
ATOM 735 O O . PHE A 1 90 ? -8.023 11.221 15.779 1.00 97.06 90 PHE A O 1
ATOM 742 N N . HIS A 1 91 ? -5.816 11.008 15.387 1.00 97.25 91 HIS A N 1
ATOM 743 C CA . HIS A 1 91 ? -5.427 11.154 16.783 1.00 97.25 91 HIS A CA 1
ATOM 744 C C . HIS A 1 91 ? -5.819 12.520 17.352 1.00 97.25 91 HIS A C 1
ATOM 746 O O . HIS A 1 91 ? -6.424 12.569 18.419 1.00 97.25 91 HIS A O 1
ATOM 752 N N . GLU A 1 92 ? -5.536 13.611 16.643 1.00 97.81 92 GLU A N 1
ATOM 753 C CA . GLU A 1 92 ? -5.890 14.967 17.073 1.00 97.81 92 GLU A CA 1
ATOM 754 C C . GLU A 1 92 ? -7.408 15.148 17.193 1.00 97.81 92 GLU A C 1
ATOM 756 O O . GLU A 1 92 ? -7.899 15.689 18.188 1.00 97.81 92 GLU A O 1
ATOM 761 N N . MET A 1 93 ? -8.171 14.645 16.218 1.00 97.56 93 MET A N 1
ATOM 762 C CA . MET A 1 93 ? -9.629 14.706 16.243 1.00 97.56 93 MET A CA 1
ATOM 763 C C . MET A 1 93 ? -10.203 13.926 17.431 1.00 97.56 93 MET A C 1
ATOM 765 O O . MET A 1 93 ? -11.044 14.454 18.159 1.00 97.56 93 MET A O 1
ATOM 769 N N . PHE A 1 94 ? -9.747 12.690 17.653 1.00 96.19 94 PHE A N 1
ATOM 770 C CA . PHE A 1 94 ? -10.244 11.851 18.744 1.00 96.19 94 PHE A CA 1
ATOM 771 C C . PHE A 1 94 ? -9.807 12.363 20.114 1.00 96.19 94 PHE A C 1
ATOM 773 O O . PHE A 1 94 ? -10.603 12.328 21.052 1.00 96.19 94 PHE A O 1
ATOM 780 N N . LEU A 1 95 ? -8.592 12.897 20.234 1.00 97.06 95 LEU A N 1
ATOM 781 C CA . LEU A 1 95 ? -8.126 13.526 21.464 1.00 97.06 95 LEU A CA 1
ATOM 782 C C . LEU A 1 95 ? -8.967 14.759 21.802 1.00 97.06 95 LEU A C 1
ATOM 784 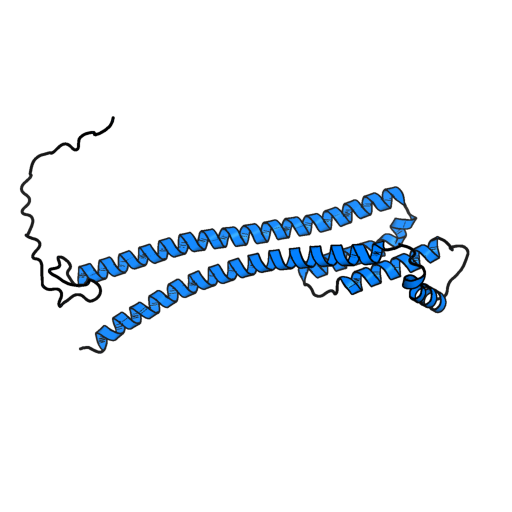O O . LEU A 1 95 ? -9.367 14.929 22.949 1.00 97.06 95 LEU A O 1
ATOM 788 N N . ARG A 1 96 ? -9.312 15.584 20.807 1.00 96.81 96 ARG A N 1
ATOM 789 C CA . ARG A 1 96 ? -10.188 16.745 21.007 1.00 96.81 96 ARG A CA 1
ATOM 790 C C . ARG A 1 96 ? -11.612 16.347 21.408 1.00 96.81 96 ARG A C 1
ATOM 792 O O . ARG A 1 96 ? -12.203 17.013 22.250 1.00 96.81 96 ARG A O 1
ATOM 799 N N . THR A 1 97 ? -12.164 15.291 20.811 1.00 95.62 97 THR A N 1
ATOM 800 C CA . THR A 1 97 ? -13.559 14.879 21.043 1.00 95.62 97 THR A CA 1
ATOM 801 C C . THR A 1 97 ? -13.740 14.051 22.317 1.00 95.62 97 THR A C 1
ATOM 803 O O . THR A 1 97 ? -14.715 14.248 23.038 1.00 95.62 97 THR A O 1
ATOM 806 N N . TYR A 1 98 ? -12.822 13.128 22.611 1.00 92.88 98 TYR A N 1
ATOM 807 C CA . TYR A 1 98 ? -12.953 12.157 23.708 1.00 92.88 98 TYR A CA 1
ATOM 808 C C . TYR A 1 98 ? -11.952 12.378 24.853 1.00 92.88 98 TYR A C 1
ATOM 810 O O . TYR A 1 98 ? -12.067 11.741 25.904 1.00 92.88 98 TYR A O 1
ATOM 818 N N . GLY A 1 99 ? -10.971 13.266 24.679 1.00 94.56 99 GLY A N 1
ATOM 819 C CA . GLY A 1 99 ? -10.023 13.656 25.719 1.00 94.56 99 GLY A CA 1
ATOM 820 C C . GLY A 1 99 ? -9.254 12.479 26.316 1.00 94.56 99 GLY A C 1
ATOM 821 O O . GLY A 1 99 ? -8.805 11.566 25.618 1.00 94.56 99 GLY A O 1
ATOM 822 N N . LEU A 1 100 ? -9.139 12.490 27.646 1.00 92.62 100 LEU A N 1
ATOM 823 C CA . LEU A 1 100 ? -8.376 11.510 28.423 1.00 92.62 100 LEU A CA 1
ATOM 824 C C . LEU A 1 100 ? -8.854 10.062 28.223 1.00 92.62 100 LEU A C 1
ATOM 826 O O . LEU A 1 100 ? -8.065 9.128 28.367 1.00 92.62 100 LEU A O 1
ATOM 830 N N . LEU A 1 101 ? -10.139 9.858 27.908 1.00 89.62 101 LEU A N 1
ATOM 831 C CA . LEU A 1 101 ? -10.681 8.521 27.670 1.00 89.62 101 LEU A CA 1
ATOM 832 C C . LEU A 1 101 ? -10.029 7.870 26.447 1.00 89.62 101 LEU A C 1
ATOM 834 O O . LEU A 1 101 ? -9.645 6.699 26.498 1.00 89.62 101 LEU A O 1
ATOM 838 N N . TYR A 1 102 ? -9.897 8.638 25.366 1.00 93.88 102 TYR A N 1
ATOM 839 C CA . TYR A 1 102 ? -9.185 8.197 24.177 1.00 93.88 102 TYR A CA 1
ATOM 840 C C . TYR A 1 102 ? -7.687 8.102 24.443 1.00 93.88 102 TYR A C 1
ATOM 842 O O . TYR A 1 102 ? -7.104 7.075 24.124 1.00 93.88 102 TYR A O 1
ATOM 850 N N . ASP A 1 103 ? -7.081 9.113 25.070 1.00 94.88 103 ASP A N 1
ATOM 851 C CA . ASP A 1 103 ? -5.630 9.163 25.291 1.00 94.88 103 ASP A CA 1
ATOM 852 C C . ASP A 1 103 ? -5.097 7.888 25.973 1.00 94.88 103 ASP A C 1
ATOM 854 O O . ASP A 1 103 ? -4.189 7.228 25.461 1.00 94.88 103 ASP A O 1
ATOM 858 N N . LYS A 1 104 ? -5.783 7.437 27.034 1.00 93.12 104 LYS A N 1
ATOM 859 C CA . LYS A 1 104 ? -5.476 6.190 27.762 1.00 93.12 104 LYS A CA 1
ATOM 860 C C . LYS A 1 104 ? -5.592 4.913 26.922 1.00 93.12 104 LYS A C 1
ATOM 862 O O . LYS A 1 104 ? -4.991 3.901 27.272 1.00 93.12 104 LYS A O 1
ATOM 867 N N . ASN A 1 105 ? -6.384 4.931 25.853 1.00 94.00 105 ASN A N 1
ATOM 868 C CA . ASN A 1 105 ? -6.661 3.775 24.993 1.00 94.00 105 ASN A CA 1
ATOM 869 C C . ASN A 1 105 ? -6.171 3.978 23.547 1.00 94.00 105 ASN A C 1
ATOM 871 O O . ASN A 1 105 ? -6.455 3.159 22.672 1.00 94.00 105 ASN A O 1
ATOM 875 N N . SER A 1 106 ? -5.412 5.046 23.295 1.00 95.94 106 SER A N 1
ATOM 876 C CA . SER A 1 106 ? -4.963 5.460 21.962 1.00 95.94 106 SER A CA 1
ATOM 877 C C . SER A 1 106 ? -4.076 4.407 21.291 1.00 95.94 106 SER A C 1
ATOM 879 O O . SER A 1 106 ? -4.048 4.313 20.063 1.00 95.94 106 SER A O 1
ATOM 881 N N . PHE A 1 107 ? -3.427 3.552 22.090 1.00 95.56 107 PHE A N 1
ATOM 882 C CA . PHE A 1 107 ? -2.628 2.422 21.620 1.00 95.56 107 PHE A CA 1
ATOM 883 C C . PHE A 1 107 ? -3.409 1.469 20.702 1.00 95.56 107 PHE A C 1
ATOM 885 O O . PHE A 1 107 ? -2.832 0.959 19.754 1.00 95.56 107 PHE A O 1
ATOM 892 N N . ILE A 1 108 ? -4.721 1.283 20.905 1.00 96.06 108 ILE A N 1
ATOM 893 C CA . ILE A 1 108 ? -5.550 0.409 20.050 1.00 96.06 108 ILE A CA 1
ATOM 894 C C . ILE A 1 108 ? -5.570 0.924 18.604 1.00 96.06 108 ILE A C 1
ATOM 896 O O . ILE A 1 108 ? -5.423 0.155 17.657 1.00 96.06 108 ILE A O 1
ATOM 900 N N . PHE A 1 109 ? -5.723 2.238 18.436 1.00 96.62 109 PHE A N 1
ATOM 901 C CA . PHE A 1 109 ? -5.729 2.878 17.122 1.00 96.62 109 PHE A CA 1
ATOM 902 C C . PHE A 1 109 ? -4.319 2.986 16.548 1.00 96.62 109 PHE A C 1
ATOM 904 O O . PHE A 1 109 ? -4.131 2.799 15.349 1.00 96.62 109 PHE A O 1
ATOM 911 N N . LYS A 1 110 ? -3.318 3.249 17.396 1.00 96.62 110 LYS A N 1
ATOM 912 C CA . LYS A 1 110 ? -1.914 3.260 16.980 1.00 96.62 110 LYS A CA 1
ATOM 913 C C . LYS A 1 110 ? -1.500 1.910 16.391 1.00 96.62 110 LYS A C 1
ATOM 915 O O . LYS A 1 110 ? -0.972 1.904 15.287 1.00 96.62 110 LYS A O 1
ATOM 920 N N . ASP A 1 111 ? -1.807 0.808 17.076 1.00 97.12 111 ASP A N 1
ATOM 921 C CA . ASP A 1 111 ? -1.509 -0.550 16.608 1.00 97.12 111 ASP A CA 1
ATOM 922 C C . ASP A 1 111 ? -2.184 -0.833 15.256 1.00 97.12 111 ASP A C 1
ATOM 924 O O . ASP A 1 111 ? -1.545 -1.353 14.345 1.00 97.12 111 ASP A O 1
ATOM 928 N N . MET A 1 112 ? -3.450 -0.422 15.088 1.00 97.56 112 MET A N 1
ATOM 929 C CA . MET A 1 112 ? -4.163 -0.545 13.812 1.00 97.56 112 MET A CA 1
ATOM 930 C C . MET A 1 112 ? -3.429 0.193 12.682 1.00 97.56 112 MET A C 1
ATOM 932 O O . MET A 1 112 ? -3.206 -0.383 11.620 1.00 97.56 112 MET A O 1
ATOM 936 N N . PHE A 1 113 ? -3.026 1.451 12.892 1.00 97.81 113 PHE A N 1
ATOM 937 C CA . PHE A 1 113 ? -2.254 2.197 11.891 1.00 97.81 113 PHE A CA 1
ATOM 938 C C . PHE A 1 113 ? -0.879 1.571 11.630 1.00 97.81 113 PHE A C 1
ATOM 940 O O . PHE A 1 113 ? -0.458 1.513 10.478 1.00 97.81 113 PHE A O 1
ATOM 947 N N . ASP A 1 114 ? -0.204 1.056 12.658 1.00 96.88 114 ASP A N 1
ATOM 948 C CA . ASP A 1 114 ? 1.080 0.366 12.504 1.00 96.88 114 ASP A CA 1
ATOM 949 C C . ASP A 1 114 ? 0.929 -0.900 11.637 1.00 96.88 114 ASP A C 1
ATOM 951 O O . ASP A 1 114 ? 1.797 -1.197 10.817 1.00 96.88 114 ASP A O 1
ATOM 955 N N . ASP A 1 115 ? -0.182 -1.630 11.753 1.00 97.44 115 ASP A N 1
ATOM 956 C CA . ASP A 1 115 ? -0.471 -2.794 10.909 1.00 97.44 115 ASP A CA 1
ATOM 957 C C . ASP A 1 115 ? -0.817 -2.411 9.460 1.00 97.44 115 ASP A C 1
ATOM 959 O O . ASP A 1 115 ? -0.380 -3.091 8.526 1.00 97.44 115 ASP A O 1
ATOM 963 N N . LEU A 1 116 ? -1.511 -1.286 9.248 1.00 97.81 116 LEU A N 1
ATOM 964 C CA . LEU A 1 116 ? -1.732 -0.711 7.913 1.00 97.81 116 LEU A CA 1
ATOM 965 C C . LEU A 1 116 ? -0.408 -0.296 7.247 1.00 97.81 116 LEU A C 1
ATOM 967 O O . LEU A 1 116 ? -0.167 -0.613 6.078 1.00 97.81 116 LEU A O 1
ATOM 971 N N . GLU A 1 117 ? 0.474 0.373 7.991 1.00 96.75 117 GLU A N 1
ATOM 972 C CA . GLU A 1 117 ? 1.809 0.766 7.530 1.00 96.75 117 GLU A CA 1
ATOM 973 C C . GLU A 1 117 ? 2.660 -0.472 7.191 1.00 96.75 117 GLU A C 1
ATOM 975 O O . GLU A 1 117 ? 3.240 -0.552 6.103 1.00 96.75 117 GLU A O 1
ATOM 980 N N . LYS A 1 118 ? 2.686 -1.487 8.068 1.00 96.56 118 LYS A N 1
ATOM 981 C CA . LYS A 1 118 ? 3.389 -2.757 7.814 1.00 96.56 118 LYS A CA 1
ATOM 982 C C . LYS A 1 118 ? 2.850 -3.470 6.582 1.00 96.56 118 LYS A C 1
ATOM 984 O O . LYS A 1 118 ? 3.648 -3.943 5.773 1.00 96.56 118 LYS A O 1
ATOM 989 N N . TYR A 1 119 ? 1.529 -3.541 6.408 1.00 97.12 119 TYR A N 1
ATOM 990 C CA . TYR A 1 119 ? 0.943 -4.132 5.208 1.00 97.12 119 TYR A CA 1
ATOM 991 C C . TYR A 1 119 ? 1.443 -3.427 3.949 1.00 97.12 119 TYR A C 1
ATOM 993 O O . TYR A 1 119 ? 1.880 -4.079 2.998 1.00 97.12 119 TYR A O 1
ATOM 1001 N N . TYR A 1 120 ? 1.416 -2.095 3.946 1.00 96.81 120 TYR A N 1
ATOM 1002 C CA . TYR A 1 120 ? 1.864 -1.327 2.796 1.00 96.81 120 TYR A CA 1
ATOM 1003 C C . TYR A 1 120 ? 3.352 -1.559 2.492 1.00 96.81 120 TYR A C 1
ATOM 1005 O O . TYR A 1 120 ? 3.705 -1.771 1.332 1.00 96.81 120 TYR A O 1
ATOM 1013 N N . LEU A 1 121 ? 4.211 -1.600 3.515 1.00 94.12 121 LEU A N 1
ATOM 1014 C CA . LEU A 1 121 ? 5.659 -1.777 3.364 1.00 94.12 121 LEU A CA 1
ATOM 1015 C C . LEU A 1 121 ? 6.050 -3.215 2.993 1.00 94.12 121 LEU A C 1
ATOM 1017 O O . LEU A 1 121 ? 6.706 -3.448 1.976 1.00 94.12 121 LEU A O 1
ATOM 1021 N N . THR A 1 122 ? 5.638 -4.203 3.786 1.00 92.88 122 THR A N 1
ATOM 1022 C CA . THR A 1 122 ? 6.117 -5.590 3.663 1.00 92.88 122 THR A CA 1
ATOM 1023 C C . THR A 1 122 ? 5.086 -6.527 3.048 1.00 92.88 122 THR A C 1
ATOM 1025 O O . THR A 1 122 ? 5.465 -7.502 2.404 1.00 92.88 122 THR A O 1
ATOM 1028 N N . GLY A 1 123 ? 3.791 -6.229 3.177 1.00 91.06 123 GLY A N 1
ATOM 1029 C CA . GLY A 1 123 ? 2.702 -7.132 2.790 1.00 91.06 123 GLY A CA 1
ATOM 1030 C C . GLY A 1 123 ? 2.549 -8.347 3.709 1.00 91.06 123 GLY A C 1
ATOM 1031 O O . GLY A 1 123 ? 1.763 -9.234 3.402 1.00 91.06 123 GLY A O 1
ATOM 1032 N N . GLY A 1 124 ? 3.287 -8.405 4.824 1.00 89.00 124 GLY A N 1
ATOM 1033 C CA . GLY A 1 124 ? 3.311 -9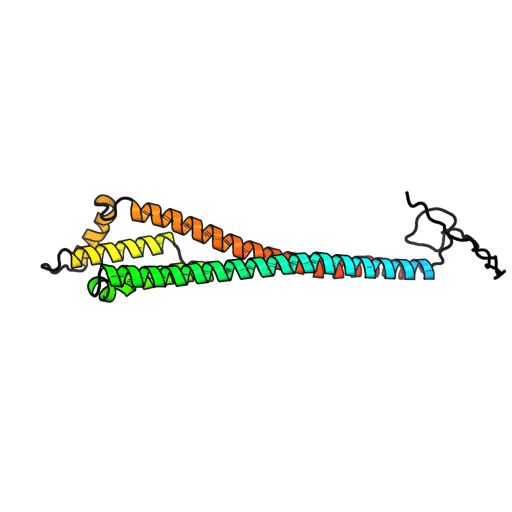.540 5.755 1.00 89.00 124 GLY A CA 1
ATOM 1034 C C . GLY A 1 124 ? 2.185 -9.549 6.793 1.00 89.00 124 GLY A C 1
ATOM 1035 O O . GLY A 1 124 ? 2.327 -10.189 7.829 1.00 89.00 124 GLY A O 1
ATOM 1036 N N . VAL A 1 125 ? 1.105 -8.807 6.556 1.00 93.56 125 VAL A N 1
ATOM 1037 C CA . VAL A 1 125 ? -0.036 -8.665 7.471 1.00 93.56 125 VAL A CA 1
ATOM 1038 C C . VAL A 1 125 ? -1.305 -9.072 6.726 1.00 93.56 125 VAL A C 1
ATOM 1040 O O . VAL A 1 125 ? -1.511 -8.655 5.589 1.00 93.56 125 VAL A O 1
ATOM 1043 N N . ASP A 1 126 ? -2.185 -9.858 7.343 1.00 96.31 126 ASP A N 1
ATOM 1044 C CA . ASP A 1 126 ? -3.546 -10.014 6.821 1.00 96.31 126 ASP A CA 1
ATOM 1045 C C . ASP A 1 126 ? -4.392 -8.830 7.297 1.00 96.31 126 ASP A C 1
ATOM 1047 O O . ASP A 1 126 ? -4.778 -8.764 8.462 1.00 96.31 126 ASP A O 1
ATOM 1051 N N . LEU A 1 127 ? -4.679 -7.892 6.389 1.00 96.19 127 LEU A N 1
ATOM 1052 C CA . LEU A 1 127 ? -5.499 -6.711 6.686 1.00 96.19 127 LEU A CA 1
ATOM 1053 C C . LEU A 1 127 ? -6.876 -7.058 7.249 1.00 96.19 127 LEU A C 1
ATOM 1055 O O . LEU A 1 127 ? -7.412 -6.298 8.047 1.00 96.19 127 LEU A O 1
ATOM 1059 N N . THR A 1 128 ? -7.453 -8.181 6.821 1.00 96.56 128 THR A N 1
ATOM 1060 C CA . THR A 1 128 ? -8.769 -8.624 7.291 1.00 96.56 128 THR A CA 1
ATOM 1061 C C . THR A 1 128 ? -8.671 -8.964 8.772 1.00 96.56 128 THR A C 1
ATOM 1063 O O . THR A 1 128 ? -9.343 -8.347 9.589 1.00 96.56 128 THR A O 1
ATOM 1066 N N . ALA A 1 129 ? -7.735 -9.851 9.121 1.00 96.69 129 ALA A N 1
ATOM 1067 C CA . ALA A 1 129 ? -7.514 -10.271 10.498 1.00 96.69 129 ALA A CA 1
ATOM 1068 C C . ALA A 1 129 ? -7.055 -9.114 11.402 1.00 96.69 129 ALA A C 1
ATOM 1070 O O . ALA A 1 129 ? -7.478 -9.034 12.552 1.00 96.69 129 ALA A O 1
ATOM 1071 N N . ALA A 1 130 ? -6.217 -8.204 10.893 1.00 96.94 130 ALA A N 1
ATOM 1072 C CA . ALA A 1 130 ? -5.759 -7.034 11.640 1.00 96.94 130 ALA A CA 1
ATOM 1073 C C . ALA A 1 130 ? -6.919 -6.084 11.985 1.00 96.94 130 ALA A C 1
ATOM 1075 O O . ALA A 1 130 ? -7.043 -5.646 13.129 1.00 96.94 130 ALA A O 1
ATOM 1076 N N . LEU A 1 131 ? -7.805 -5.803 11.022 1.00 96.88 131 LEU A N 1
ATOM 1077 C CA . LEU A 1 131 ? -8.974 -4.952 11.252 1.00 96.88 131 LEU A CA 1
ATOM 1078 C C . LEU A 1 131 ? -10.022 -5.644 12.130 1.00 96.88 131 LEU A C 1
ATOM 1080 O O . LEU A 1 131 ? -10.576 -5.001 13.020 1.00 96.88 131 LEU A O 1
ATOM 1084 N N . ASP A 1 132 ? -10.244 -6.946 11.953 1.00 94.88 132 ASP A N 1
ATOM 1085 C CA . ASP A 1 132 ? -11.141 -7.721 12.815 1.00 94.88 132 ASP A CA 1
ATOM 1086 C C . ASP A 1 132 ? -10.643 -7.719 14.273 1.00 94.88 132 ASP A C 1
ATOM 1088 O O . ASP A 1 132 ? -11.416 -7.458 15.196 1.00 94.88 132 ASP A O 1
ATOM 1092 N N . ASN A 1 133 ? -9.335 -7.903 14.491 1.00 95.19 133 ASN A N 1
ATOM 1093 C CA . ASN A 1 133 ? -8.710 -7.807 15.813 1.00 95.19 133 ASN A CA 1
ATOM 1094 C C . ASN A 1 133 ? -8.831 -6.394 16.409 1.00 95.19 133 ASN A C 1
ATOM 1096 O O . ASN A 1 133 ? -9.165 -6.241 17.586 1.00 95.19 133 ASN A O 1
ATOM 1100 N N . PHE A 1 134 ? -8.613 -5.352 15.600 1.00 96.56 134 PHE A N 1
ATOM 1101 C CA . PHE A 1 134 ? -8.822 -3.967 16.021 1.00 96.56 134 PHE A CA 1
ATOM 1102 C C . PHE A 1 134 ? -10.253 -3.743 16.528 1.00 96.56 134 PHE A C 1
ATOM 1104 O O . PHE A 1 134 ? -10.436 -3.202 17.622 1.00 96.56 134 PHE A O 1
ATOM 1111 N N . PHE A 1 135 ? -11.261 -4.184 15.772 1.00 95.81 135 PHE A N 1
ATOM 1112 C CA . PHE A 1 135 ? -12.661 -4.015 16.153 1.00 95.81 135 PHE A CA 1
ATOM 1113 C C . PHE A 1 135 ? -13.043 -4.846 17.384 1.00 95.81 135 PHE A C 1
ATOM 1115 O O . PHE A 1 135 ? -13.781 -4.336 18.228 1.00 95.81 135 PHE A O 1
ATOM 1122 N N . ASP A 1 136 ? -12.499 -6.056 17.546 1.00 93.94 136 ASP A N 1
ATOM 1123 C CA . ASP A 1 136 ? -12.664 -6.868 18.760 1.00 93.94 136 ASP A CA 1
ATOM 1124 C C . ASP A 1 136 ? -12.104 -6.152 20.000 1.00 93.94 136 ASP A C 1
ATOM 1126 O O . ASP A 1 136 ? -12.811 -5.930 20.989 1.00 93.94 136 ASP A O 1
ATOM 1130 N N . ARG A 1 137 ? -10.847 -5.692 19.926 1.00 94.31 137 ARG A N 1
ATOM 1131 C CA . ARG A 1 137 ? -10.189 -4.948 21.011 1.00 94.31 137 ARG A CA 1
ATOM 1132 C C . ARG A 1 137 ? -10.944 -3.670 21.348 1.00 94.31 137 ARG A C 1
ATOM 1134 O O . ARG A 1 137 ? -11.151 -3.375 22.528 1.00 94.31 137 ARG A O 1
ATOM 1141 N N . LEU A 1 138 ? -11.368 -2.926 20.329 1.00 94.44 138 LEU A N 1
ATOM 1142 C CA . LEU A 1 138 ? -12.135 -1.698 20.496 1.00 94.44 138 LEU A CA 1
ATOM 1143 C C . LEU A 1 138 ? -13.479 -1.979 21.171 1.00 94.44 138 LEU A C 1
ATOM 1145 O O . LEU A 1 138 ? -13.830 -1.289 22.128 1.00 94.44 138 LEU A O 1
ATOM 1149 N N . TYR A 1 139 ? -14.202 -3.013 20.734 1.00 93.19 139 TYR A N 1
ATOM 1150 C CA . TYR A 1 139 ? -15.483 -3.385 21.324 1.00 93.19 139 TYR A CA 1
ATOM 1151 C C . TYR A 1 139 ? -15.342 -3.773 22.794 1.00 93.19 139 TYR A C 1
ATOM 1153 O O . TYR A 1 139 ? -16.028 -3.200 23.644 1.00 93.19 139 TYR A O 1
ATOM 1161 N N . ARG A 1 140 ? -14.398 -4.669 23.117 1.00 92.75 140 ARG A N 1
ATOM 1162 C CA . ARG A 1 140 ? -14.086 -5.049 24.504 1.00 92.75 140 ARG A CA 1
ATOM 1163 C C . ARG A 1 140 ? -13.830 -3.815 25.365 1.00 92.75 140 ARG A C 1
ATOM 1165 O O . ARG A 1 140 ? -14.333 -3.725 26.486 1.00 92.75 140 ARG A O 1
ATOM 1172 N N . LYS A 1 141 ? -13.063 -2.848 24.849 1.00 91.81 141 LYS A N 1
ATOM 1173 C CA . LYS A 1 141 ? -12.703 -1.656 25.619 1.00 91.81 141 LYS A CA 1
ATOM 1174 C C . LYS A 1 141 ? -13.852 -0.676 25.782 1.00 91.81 141 LYS A C 1
ATOM 1176 O O . LYS A 1 141 ? -14.068 -0.187 26.888 1.00 91.81 141 LYS A O 1
ATOM 1181 N N . MET A 1 142 ? -14.646 -0.465 24.739 1.00 90.88 142 MET A N 1
ATOM 1182 C CA . MET A 1 142 ? -15.866 0.335 24.829 1.00 90.88 142 MET A CA 1
ATOM 1183 C C . MET A 1 142 ? -16.876 -0.276 25.798 1.00 90.88 142 MET A C 1
ATOM 1185 O O . MET A 1 142 ? -17.451 0.450 26.606 1.00 90.88 142 MET A O 1
ATOM 1189 N N . PHE A 1 143 ? -17.038 -1.600 25.791 1.00 92.06 143 PHE A N 1
ATOM 1190 C CA . PHE A 1 143 ? -17.923 -2.291 26.723 1.00 92.06 143 PHE A CA 1
ATOM 1191 C C . PHE A 1 143 ? -17.511 -2.063 28.186 1.00 92.06 143 PHE A C 1
ATOM 1193 O O . PHE A 1 143 ? -18.360 -1.738 29.015 1.00 92.06 143 PHE A O 1
ATOM 1200 N N . GLN A 1 144 ? -16.212 -2.159 28.493 1.00 91.62 144 GLN A N 1
ATOM 1201 C CA . GLN A 1 144 ? -15.677 -1.893 29.836 1.00 91.62 144 GLN A CA 1
ATOM 1202 C C . GLN A 1 144 ? -15.863 -0.434 30.265 1.00 91.62 144 GLN A C 1
ATOM 1204 O O . GLN A 1 144 ? -16.218 -0.171 31.409 1.00 91.62 144 GLN A O 1
ATOM 1209 N N . VAL A 1 145 ? -15.638 0.516 29.357 1.00 88.81 145 VAL A N 1
ATOM 1210 C CA . VAL A 1 145 ? -15.785 1.951 29.644 1.00 88.81 145 VAL A CA 1
ATOM 1211 C C . VAL A 1 145 ? -17.244 2.311 29.925 1.00 88.81 145 VAL A C 1
ATOM 1213 O O . VAL A 1 145 ? -17.526 3.005 30.902 1.00 88.81 145 VAL A O 1
ATOM 1216 N N . LEU A 1 146 ? -18.170 1.817 29.099 1.00 90.12 146 LEU A N 1
ATOM 1217 C CA . LEU A 1 146 ? -19.605 2.068 29.253 1.00 90.12 146 LEU A CA 1
ATOM 1218 C C . LEU A 1 146 ? -20.178 1.418 30.519 1.00 90.12 146 LEU A C 1
ATOM 1220 O O . LEU A 1 146 ? -21.109 1.952 31.111 1.00 90.12 146 LEU A O 1
ATOM 1224 N N . ASN A 1 147 ? -19.599 0.299 30.958 1.00 91.81 147 ASN A N 1
ATOM 1225 C CA . ASN A 1 147 ? -20.036 -0.457 32.131 1.00 91.81 147 ASN A CA 1
ATOM 1226 C C . ASN A 1 147 ? -19.001 -0.415 33.266 1.00 91.81 147 ASN A C 1
ATOM 1228 O O . ASN A 1 147 ? -18.799 -1.406 33.964 1.00 91.81 147 ASN A O 1
ATOM 1232 N N . SER A 1 148 ? -18.354 0.736 33.459 1.00 90.88 148 SER A N 1
ATOM 1233 C CA . SER A 1 148 ? -17.240 0.914 34.408 1.00 90.88 148 SER A CA 1
ATOM 1234 C C . SER A 1 148 ? -17.583 0.650 35.882 1.00 90.88 148 SER A C 1
ATOM 1236 O O . SER A 1 148 ? -16.682 0.475 36.697 1.00 90.88 148 SER A O 1
ATOM 1238 N N . GLN A 1 149 ? -18.871 0.577 36.223 1.00 93.31 149 GLN A N 1
ATOM 1239 C CA . GLN A 1 149 ? -19.366 0.186 37.547 1.00 93.31 149 GLN A CA 1
ATOM 1240 C C . GLN A 1 149 ? -19.206 -1.314 37.855 1.00 93.31 149 GLN A C 1
ATOM 1242 O O . GLN A 1 149 ? -19.321 -1.716 39.011 1.00 93.31 149 GLN A O 1
ATOM 1247 N N . TYR A 1 150 ? -18.948 -2.141 36.839 1.00 93.38 150 TYR A N 1
ATOM 1248 C CA . TYR A 1 150 ? -18.757 -3.582 36.975 1.00 93.38 150 TYR A CA 1
ATOM 1249 C C . TYR A 1 150 ? -17.312 -3.980 36.675 1.00 93.38 150 TYR A C 1
ATOM 1251 O O . TYR A 1 150 ? -16.624 -3.369 35.857 1.00 93.38 150 TYR A O 1
ATOM 1259 N N . THR A 1 151 ? -16.863 -5.062 37.306 1.00 90.81 151 THR A N 1
ATOM 1260 C CA . THR A 1 151 ? -15.598 -5.719 36.979 1.00 90.81 151 THR A CA 1
ATOM 1261 C C . THR A 1 151 ? -15.878 -6.979 36.167 1.00 90.81 151 THR A C 1
ATOM 1263 O O . THR A 1 151 ? -16.686 -7.825 36.546 1.00 90.81 151 THR A O 1
ATOM 1266 N N . PHE A 1 152 ? -15.215 -7.102 35.019 1.00 93.06 152 PHE A N 1
ATOM 1267 C CA . PHE A 1 152 ? -15.393 -8.226 34.102 1.00 93.06 152 PHE A CA 1
ATOM 1268 C C . PHE A 1 152 ? -14.117 -9.062 34.057 1.00 93.06 152 PHE A C 1
ATOM 1270 O O . PHE A 1 152 ? -13.028 -8.521 33.865 1.00 93.06 152 PHE A O 1
ATOM 1277 N N . ASN A 1 153 ? -14.248 -10.378 34.220 1.00 93.50 153 ASN A N 1
ATOM 1278 C CA . ASN A 1 153 ? -13.128 -11.304 34.067 1.00 93.50 153 ASN A CA 1
ATOM 1279 C C . ASN A 1 153 ? -12.863 -11.630 32.582 1.00 93.50 153 ASN A C 1
ATOM 1281 O O . ASN A 1 153 ? -13.686 -11.356 31.706 1.00 93.50 153 ASN A O 1
ATOM 1285 N N . GLU A 1 154 ? -11.712 -12.246 32.299 1.00 92.81 154 GLU A N 1
ATOM 1286 C CA . GLU A 1 154 ? -11.289 -12.630 30.941 1.00 92.81 154 GLU A CA 1
ATOM 1287 C C . GLU A 1 154 ? -12.334 -13.512 30.231 1.00 92.81 154 GLU A C 1
ATOM 1289 O O . GLU A 1 154 ? -12.652 -13.299 29.062 1.00 92.81 154 GLU A O 1
ATOM 1294 N N . MET A 1 155 ? -12.916 -14.478 30.954 1.00 94.00 155 MET A N 1
ATOM 1295 C CA . MET A 1 155 ? -13.945 -15.379 30.422 1.00 94.00 155 MET A CA 1
ATOM 1296 C C . MET A 1 155 ? -15.192 -14.622 29.963 1.00 94.00 155 MET A C 1
ATOM 1298 O O . MET A 1 155 ? -15.709 -14.892 28.879 1.00 94.00 155 MET A O 1
ATOM 1302 N N . TYR A 1 156 ? -15.653 -13.649 30.748 1.00 93.19 156 TYR A N 1
ATOM 1303 C CA . TYR A 1 156 ? -16.791 -12.811 30.394 1.00 93.19 156 TYR A CA 1
ATOM 1304 C C . TYR A 1 156 ? -16.469 -11.946 29.175 1.00 93.19 156 TYR A C 1
ATOM 1306 O O . TYR A 1 156 ? -17.259 -11.893 28.237 1.00 93.19 156 TYR A O 1
ATOM 1314 N N . MET A 1 157 ? -15.279 -11.338 29.128 1.00 93.38 157 MET A N 1
ATOM 1315 C CA . MET A 1 157 ? -14.854 -10.542 27.970 1.00 93.38 157 MET A CA 1
ATOM 1316 C C . MET A 1 157 ? -14.747 -11.384 26.690 1.00 93.38 157 MET A C 1
ATOM 1318 O O . MET A 1 157 ? -15.123 -10.917 25.614 1.00 93.38 157 MET A O 1
ATOM 1322 N N . ASN A 1 158 ? -14.297 -12.637 26.795 1.00 92.94 158 ASN A N 1
ATOM 1323 C CA . ASN A 1 158 ? -14.282 -13.578 25.674 1.00 92.94 158 ASN A CA 1
ATOM 1324 C C . ASN A 1 158 ? -15.697 -13.954 25.218 1.00 92.94 158 ASN A C 1
ATOM 1326 O O . ASN A 1 158 ? -15.955 -13.968 24.018 1.00 92.94 158 ASN A O 1
ATOM 1330 N N . CYS A 1 159 ? -16.623 -14.184 26.152 1.00 92.94 159 CYS A N 1
ATOM 1331 C CA . CYS A 1 159 ? -18.033 -14.423 25.836 1.00 92.94 159 CYS A CA 1
ATOM 1332 C C . CYS A 1 159 ? -18.659 -13.227 25.098 1.00 92.94 159 CYS A C 1
ATOM 1334 O O . CYS A 1 159 ? -19.278 -13.398 24.051 1.00 92.94 159 CYS A O 1
ATOM 1336 N N . ILE A 1 160 ? -18.430 -12.003 25.585 1.00 91.44 160 ILE A N 1
ATOM 1337 C CA . ILE A 1 160 ? -18.911 -10.772 24.938 1.00 91.44 160 ILE A CA 1
ATOM 1338 C C . ILE A 1 160 ? -18.379 -10.647 23.509 1.00 91.44 160 ILE A C 1
ATOM 1340 O O . ILE A 1 160 ? -19.122 -10.308 22.593 1.00 91.44 160 ILE A O 1
ATOM 1344 N N . SER A 1 161 ? -17.113 -10.987 23.299 1.00 90.62 161 SER A N 1
ATOM 1345 C CA . SER A 1 161 ? -16.476 -10.921 21.981 1.00 90.62 161 SER A CA 1
ATOM 1346 C C . SER A 1 161 ? -17.091 -11.900 20.983 1.00 90.62 161 SER A C 1
ATOM 1348 O O . SER A 1 161 ? -17.362 -11.534 19.844 1.00 90.62 161 SER A O 1
ATOM 1350 N N . GLN A 1 162 ? -17.441 -13.109 21.433 1.00 91.25 162 GLN A N 1
ATOM 1351 C CA . GLN A 1 162 ? -18.185 -14.079 20.617 1.00 91.25 162 GLN A CA 1
ATOM 1352 C C . GLN A 1 162 ? -19.585 -13.581 20.227 1.00 91.25 162 GLN A C 1
ATOM 1354 O O . GLN A 1 162 ? -20.141 -14.023 19.225 1.00 91.25 162 GLN A O 1
ATOM 1359 N N . LYS A 1 163 ? -20.163 -12.653 20.997 1.00 90.94 163 LYS A N 1
ATOM 1360 C CA . LYS A 1 163 ? -21.466 -12.039 20.712 1.00 90.94 163 LYS A CA 1
ATOM 1361 C C . LYS A 1 163 ? -21.393 -10.805 19.820 1.00 90.94 163 LYS A C 1
ATOM 1363 O O . LYS A 1 163 ? -22.437 -10.290 19.425 1.00 90.94 163 LYS A O 1
ATOM 1368 N N . MET A 1 164 ? -20.199 -10.343 19.453 1.00 89.44 164 MET A N 1
ATOM 1369 C CA . MET A 1 164 ? -20.032 -9.124 18.663 1.00 89.44 164 MET A CA 1
ATOM 1370 C C . MET A 1 164 ? -20.701 -9.208 17.281 1.00 89.44 164 MET A C 1
ATOM 1372 O O . MET A 1 164 ? -21.298 -8.226 16.837 1.00 89.44 164 MET A O 1
ATOM 1376 N N . GLU A 1 165 ? -20.642 -10.367 16.618 1.00 86.56 165 GLU A N 1
ATOM 1377 C CA . GLU A 1 165 ? -21.253 -10.570 15.296 1.00 86.56 165 GLU A CA 1
ATOM 1378 C C . GLU A 1 165 ? -22.789 -10.530 15.348 1.00 86.56 165 GLU A C 1
ATOM 1380 O O . GLU A 1 165 ? -23.429 -9.979 14.452 1.00 86.56 165 GLU A O 1
ATOM 1385 N N . GLU A 1 166 ? -23.373 -11.058 16.427 1.00 90.38 166 GLU A N 1
ATOM 1386 C CA . GLU A 1 166 ? -24.819 -11.068 16.668 1.00 90.38 166 GLU A CA 1
ATOM 1387 C C . GLU A 1 166 ? -25.328 -9.672 17.059 1.00 90.38 166 GLU A C 1
ATOM 1389 O O . GLU A 1 166 ? -26.311 -9.184 16.506 1.00 90.38 166 GLU A O 1
ATOM 1394 N N . LEU A 1 167 ? -24.634 -9.005 17.988 1.00 89.69 167 LEU A N 1
ATOM 1395 C CA . LEU A 1 167 ? -25.063 -7.725 18.559 1.00 89.69 167 LEU A CA 1
ATOM 1396 C C . LEU A 1 167 ? -24.761 -6.520 17.662 1.00 89.69 167 LEU A C 1
ATOM 1398 O O . LEU A 1 167 ? -25.379 -5.471 17.840 1.00 89.69 167 LEU A O 1
ATOM 1402 N N . LYS A 1 168 ? -23.798 -6.641 16.737 1.00 92.69 168 LYS A N 1
ATOM 1403 C CA . LYS A 1 168 ? -23.347 -5.574 15.827 1.00 92.69 168 LYS A CA 1
ATOM 1404 C C . LYS A 1 168 ? -23.260 -4.190 16.504 1.00 92.69 168 LYS A C 1
ATOM 1406 O O . LYS A 1 168 ? -23.909 -3.243 16.056 1.00 92.69 168 LYS A O 1
ATOM 1411 N N . PRO A 1 169 ? -22.426 -4.020 17.546 1.00 91.75 169 PRO A N 1
ATOM 1412 C CA . PRO A 1 169 ? -22.320 -2.766 18.308 1.00 91.75 169 PRO A CA 1
ATOM 1413 C C . PRO A 1 169 ? -21.901 -1.560 17.450 1.00 91.75 169 PRO A C 1
ATOM 1415 O O . PRO A 1 169 ? -22.214 -0.419 17.777 1.00 91.75 169 PRO A O 1
ATOM 1418 N N . PHE A 1 170 ? -21.215 -1.815 16.334 1.00 94.19 170 PHE A N 1
ATOM 1419 C CA . PHE A 1 170 ? -20.804 -0.815 15.345 1.00 94.19 170 PHE A CA 1
ATOM 1420 C C . PHE A 1 170 ? -21.627 -0.889 14.046 1.00 94.19 170 PHE A C 1
ATOM 1422 O O . PHE A 1 170 ? -21.226 -0.345 13.015 1.00 94.19 170 PHE A O 1
ATOM 1429 N N . GLY A 1 171 ? -22.756 -1.602 14.057 1.00 95.00 171 GLY A N 1
ATOM 1430 C CA . GLY A 1 171 ? -23.537 -1.903 12.862 1.00 95.00 171 GLY A CA 1
ATOM 1431 C C . GLY A 1 171 ? -22.702 -2.627 11.804 1.00 95.00 171 GLY A C 1
ATOM 1432 O O . GLY A 1 171 ? -21.897 -3.504 12.111 1.00 95.00 171 GLY A O 1
ATOM 1433 N N . ASP A 1 172 ? -22.861 -2.226 10.543 1.00 94.44 172 ASP A N 1
ATOM 1434 C CA . ASP A 1 172 ? -22.097 -2.790 9.422 1.00 94.44 172 ASP A CA 1
ATOM 1435 C C . ASP A 1 172 ? -20.760 -2.064 9.163 1.00 94.44 172 ASP A C 1
ATOM 1437 O O . ASP A 1 172 ? -20.086 -2.362 8.173 1.00 94.44 172 ASP A O 1
ATOM 1441 N N . VAL A 1 173 ? -20.370 -1.104 10.016 1.00 95.56 173 VAL A N 1
ATOM 1442 C CA . VAL A 1 173 ? -19.141 -0.312 9.835 1.00 95.56 173 VAL A CA 1
ATOM 1443 C C . VAL A 1 173 ? -17.889 -1.191 9.790 1.00 95.56 173 VAL A C 1
ATOM 1445 O O . VAL A 1 173 ? -17.136 -1.017 8.833 1.00 95.56 173 VAL A O 1
ATOM 1448 N N . PRO A 1 174 ? -17.666 -2.160 10.707 1.00 95.56 174 PRO A N 1
ATOM 1449 C CA . PRO A 1 174 ? -16.472 -3.003 10.665 1.00 95.56 174 PRO A CA 1
ATOM 1450 C C . PRO A 1 174 ? -16.322 -3.722 9.329 1.00 95.56 174 PRO A C 1
ATOM 1452 O O . PRO A 1 174 ? -15.313 -3.587 8.649 1.00 95.56 174 PRO A O 1
ATOM 1455 N N . LYS A 1 175 ? -17.390 -4.386 8.876 1.00 94.12 175 LYS A N 1
ATOM 1456 C CA . LYS A 1 175 ? -17.394 -5.133 7.615 1.00 94.12 175 LYS A CA 1
ATOM 1457 C C . LYS A 1 175 ? -17.138 -4.233 6.405 1.00 94.12 175 LYS A C 1
ATOM 1459 O O . LYS A 1 175 ? -16.336 -4.584 5.541 1.00 94.12 175 LYS A O 1
ATOM 1464 N N . LYS A 1 176 ? -17.822 -3.086 6.321 1.00 96.38 176 LYS A N 1
ATOM 1465 C CA . LYS A 1 176 ? -17.660 -2.143 5.202 1.00 96.38 176 LYS A CA 1
ATOM 1466 C C . LYS A 1 176 ? -16.258 -1.544 5.191 1.00 96.38 176 LYS A C 1
ATOM 1468 O O . LYS A 1 176 ? -15.605 -1.573 4.154 1.00 96.38 176 LYS A O 1
ATOM 1473 N N . LEU A 1 177 ? -15.778 -1.067 6.340 1.00 96.69 177 LEU A N 1
ATOM 1474 C CA . LEU A 1 177 ? -14.449 -0.477 6.453 1.00 96.69 177 LEU A CA 1
ATOM 1475 C C . LEU A 1 177 ? -13.364 -1.494 6.096 1.00 96.69 177 LEU A C 1
ATOM 1477 O O . LEU A 1 177 ? -12.485 -1.171 5.304 1.00 96.69 177 LEU A O 1
ATOM 1481 N N . THR A 1 178 ? -13.462 -2.730 6.592 1.00 96.50 178 THR A N 1
ATOM 1482 C CA . THR A 1 178 ? -12.506 -3.797 6.272 1.00 96.50 178 THR A CA 1
ATOM 1483 C C . THR A 1 178 ? -12.419 -4.057 4.772 1.00 96.50 178 THR A C 1
ATOM 1485 O O . THR A 1 178 ? -11.320 -4.141 4.225 1.00 96.50 178 THR A O 1
ATOM 1488 N N . VAL A 1 179 ? -13.556 -4.132 4.073 1.00 97.50 179 VAL A N 1
ATOM 1489 C CA . VAL A 1 179 ? -13.570 -4.345 2.618 1.00 97.50 179 VAL A CA 1
ATOM 1490 C C . VAL A 1 179 ? -12.948 -3.165 1.871 1.00 97.50 179 VAL A C 1
ATOM 1492 O O . VAL A 1 179 ? -12.104 -3.380 0.998 1.00 97.50 179 VAL A O 1
ATOM 1495 N N . GLU A 1 180 ? -13.335 -1.937 2.209 1.00 97.38 180 GLU A N 1
ATOM 1496 C CA . GLU A 1 180 ? -12.862 -0.735 1.514 1.00 97.38 180 GLU A CA 1
ATOM 1497 C C . GLU A 1 180 ? -11.367 -0.489 1.746 1.00 97.38 180 GLU A C 1
ATOM 1499 O O . GLU A 1 180 ? -10.611 -0.285 0.793 1.00 97.38 180 GLU A O 1
ATOM 1504 N N . VAL A 1 181 ? -10.907 -0.607 2.995 1.00 96.56 181 VAL A N 1
ATOM 1505 C CA . VAL A 1 181 ? -9.489 -0.471 3.350 1.00 96.56 181 VAL A CA 1
ATOM 1506 C C . VAL A 1 181 ? -8.669 -1.554 2.658 1.00 96.56 181 VAL A C 1
ATOM 1508 O O . VAL A 1 181 ? -7.691 -1.242 1.982 1.00 96.56 181 VAL A O 1
ATOM 1511 N N . LYS A 1 182 ? -9.096 -2.821 2.721 1.00 96.69 182 LYS A N 1
ATOM 1512 C CA . LYS A 1 182 ? -8.389 -3.919 2.050 1.00 96.69 182 LYS A CA 1
ATOM 1513 C C . LYS A 1 182 ? -8.247 -3.673 0.551 1.00 96.69 182 LYS A C 1
ATOM 1515 O O . LYS A 1 182 ? -7.149 -3.802 0.017 1.00 96.69 182 LYS A O 1
ATOM 1520 N N . ARG A 1 183 ? -9.332 -3.299 -0.133 1.00 97.19 183 ARG A N 1
ATOM 1521 C CA . ARG A 1 183 ? -9.306 -3.022 -1.578 1.00 97.19 183 ARG A CA 1
ATOM 1522 C C . ARG A 1 183 ? -8.365 -1.872 -1.919 1.00 97.19 183 ARG A C 1
ATOM 1524 O O . ARG A 1 183 ? -7.547 -2.018 -2.824 1.00 97.19 183 ARG A O 1
ATOM 1531 N N . SER A 1 184 ? -8.452 -0.770 -1.176 1.00 96.94 184 SER A N 1
ATOM 1532 C CA . SER A 1 184 ? -7.632 0.424 -1.395 1.00 96.94 184 SER A CA 1
ATOM 1533 C C . SER A 1 184 ? -6.134 0.145 -1.211 1.00 96.94 184 SER A C 1
ATOM 1535 O O . SER A 1 184 ? -5.317 0.499 -2.067 1.00 96.94 184 SER A O 1
ATOM 1537 N N . PHE A 1 185 ? -5.766 -0.569 -0.144 1.00 97.31 185 PHE A N 1
ATOM 1538 C CA . PHE A 1 185 ? -4.369 -0.896 0.143 1.00 97.31 185 PHE A CA 1
ATOM 1539 C C . PHE A 1 185 ? -3.793 -1.924 -0.831 1.00 97.31 185 PHE A C 1
ATOM 1541 O O . PHE A 1 185 ? -2.664 -1.744 -1.291 1.00 97.31 185 PHE A O 1
ATOM 1548 N N . VAL A 1 186 ? -4.554 -2.971 -1.178 1.00 96.44 186 VAL A N 1
ATOM 1549 C CA . VAL A 1 186 ? -4.135 -3.955 -2.191 1.00 96.44 186 VAL A CA 1
ATOM 1550 C C . VAL A 1 186 ? -3.875 -3.243 -3.517 1.00 96.44 186 VAL A C 1
ATOM 1552 O O . VAL A 1 186 ? -2.787 -3.371 -4.073 1.00 96.44 186 VAL A O 1
ATOM 1555 N N . ALA A 1 187 ? -4.836 -2.446 -3.996 1.00 96.94 187 ALA A N 1
ATOM 1556 C CA . ALA A 1 187 ? -4.714 -1.741 -5.267 1.00 96.94 187 ALA A CA 1
ATOM 1557 C C . ALA A 1 187 ? -3.502 -0.800 -5.286 1.00 96.94 187 ALA A C 1
ATOM 1559 O O . ALA A 1 187 ? -2.704 -0.844 -6.222 1.00 96.94 187 ALA A O 1
ATOM 1560 N N . THR A 1 188 ? -3.323 0.004 -4.234 1.00 96.56 188 THR A N 1
ATOM 1561 C CA . THR A 1 188 ? -2.212 0.961 -4.155 1.00 96.56 188 THR A CA 1
ATOM 1562 C C . THR A 1 188 ? -0.856 0.263 -4.108 1.00 96.56 188 THR A C 1
ATOM 1564 O O . THR A 1 188 ? 0.043 0.609 -4.876 1.00 96.56 188 THR A O 1
ATOM 1567 N N . ARG A 1 189 ? -0.704 -0.762 -3.259 1.00 95.31 189 ARG A N 1
ATOM 1568 C CA . ARG A 1 189 ? 0.547 -1.524 -3.160 1.00 95.31 189 ARG A CA 1
ATOM 1569 C C . ARG A 1 189 ? 0.880 -2.205 -4.485 1.00 95.31 189 ARG A C 1
ATOM 1571 O O . ARG A 1 189 ? 2.009 -2.087 -4.957 1.00 95.31 189 ARG A O 1
ATOM 1578 N N . THR A 1 190 ? -0.092 -2.870 -5.111 1.00 96.06 190 THR A N 1
ATOM 1579 C CA . THR A 1 190 ? 0.100 -3.515 -6.416 1.00 96.06 190 THR A CA 1
ATOM 1580 C C . THR A 1 190 ? 0.472 -2.501 -7.493 1.00 96.06 190 THR A C 1
ATOM 1582 O O . THR A 1 190 ? 1.354 -2.780 -8.299 1.00 96.06 190 THR A O 1
ATOM 1585 N N . PHE A 1 191 ? -0.137 -1.316 -7.496 1.00 96.50 191 PHE A N 1
ATOM 1586 C CA . PHE A 1 191 ? 0.183 -0.264 -8.458 1.00 96.50 191 PHE A CA 1
ATOM 1587 C C . PHE A 1 191 ? 1.635 0.223 -8.329 1.00 96.50 191 PHE A C 1
ATOM 1589 O O . PHE A 1 191 ? 2.366 0.254 -9.320 1.00 96.50 191 PHE A O 1
ATOM 1596 N N . VAL A 1 192 ? 2.090 0.527 -7.109 1.00 95.50 192 VAL A N 1
ATOM 1597 C CA . VAL A 1 192 ? 3.480 0.947 -6.852 1.00 95.50 192 VAL A CA 1
ATOM 1598 C C . VAL A 1 192 ? 4.469 -0.162 -7.225 1.00 95.50 192 VAL A C 1
ATOM 1600 O O . VAL A 1 192 ? 5.476 0.096 -7.888 1.00 95.50 192 VAL A O 1
ATOM 1603 N N . GLN A 1 193 ? 4.163 -1.413 -6.870 1.00 95.12 193 GLN A N 1
ATOM 1604 C CA . GLN A 1 193 ? 4.982 -2.569 -7.240 1.00 95.12 193 GLN A CA 1
ATOM 1605 C C . GLN A 1 193 ? 5.047 -2.772 -8.756 1.00 95.12 193 GLN A C 1
ATOM 1607 O O . GLN A 1 193 ? 6.125 -3.023 -9.288 1.00 95.12 193 GLN A O 1
ATOM 1612 N N . ALA A 1 194 ? 3.928 -2.621 -9.464 1.00 96.69 194 ALA A N 1
ATOM 1613 C CA . ALA A 1 194 ? 3.880 -2.748 -10.915 1.00 96.69 194 ALA A CA 1
ATOM 1614 C C . ALA A 1 194 ? 4.748 -1.688 -11.609 1.00 96.69 194 ALA A C 1
ATOM 1616 O O . ALA A 1 194 ? 5.457 -2.012 -12.560 1.00 96.69 194 ALA A O 1
ATOM 1617 N N . LEU A 1 195 ? 4.758 -0.446 -11.113 1.00 95.75 195 LEU A N 1
ATOM 1618 C CA . LEU A 1 195 ? 5.637 0.602 -11.638 1.00 95.75 195 LEU A CA 1
ATOM 1619 C C . LEU A 1 195 ? 7.123 0.285 -11.400 1.00 95.75 195 LEU A C 1
ATOM 1621 O O . LEU A 1 195 ? 7.946 0.489 -12.295 1.00 95.75 195 LEU A O 1
ATOM 1625 N N . ALA A 1 196 ? 7.469 -0.250 -10.225 1.00 92.94 196 ALA A N 1
ATOM 1626 C CA . ALA A 1 196 ? 8.835 -0.667 -9.913 1.00 92.94 196 ALA A CA 1
ATOM 1627 C C . ALA A 1 196 ? 9.296 -1.844 -10.791 1.00 92.94 196 ALA A C 1
ATOM 1629 O O . ALA A 1 196 ? 10.376 -1.785 -11.376 1.00 92.94 196 ALA A O 1
ATOM 1630 N N . ILE A 1 197 ? 8.451 -2.866 -10.957 1.00 95.19 197 ILE A N 1
ATOM 1631 C CA . ILE A 1 197 ? 8.717 -3.997 -11.857 1.00 95.19 197 ILE A CA 1
ATOM 1632 C C . ILE A 1 197 ? 8.848 -3.501 -13.301 1.00 95.19 197 ILE A C 1
ATOM 1634 O O . ILE A 1 197 ? 9.777 -3.895 -13.999 1.00 95.19 197 ILE A O 1
ATOM 1638 N N . GLY A 1 198 ? 7.973 -2.594 -13.745 1.00 94.56 198 GLY A N 1
ATOM 1639 C CA . GLY A 1 198 ? 8.040 -1.991 -15.076 1.00 94.56 198 GLY A CA 1
ATOM 1640 C C . GLY A 1 198 ? 9.378 -1.298 -15.332 1.00 94.56 198 GLY A C 1
ATOM 1641 O O . GLY A 1 198 ? 10.022 -1.556 -16.347 1.00 94.56 198 GLY A O 1
ATOM 1642 N N . ARG A 1 199 ? 9.860 -0.493 -14.376 1.00 93.69 199 ARG A N 1
ATOM 1643 C CA . ARG A 1 199 ? 11.202 0.113 -14.425 1.00 93.69 199 ARG A CA 1
ATOM 1644 C C . ARG A 1 199 ? 12.303 -0.942 -14.580 1.00 93.69 199 ARG A C 1
ATOM 1646 O O . ARG A 1 199 ? 13.231 -0.736 -15.365 1.00 93.69 199 ARG A O 1
ATOM 1653 N N . ASP A 1 200 ? 12.221 -2.037 -13.831 1.00 93.00 200 ASP A N 1
ATOM 1654 C CA . ASP A 1 200 ? 13.253 -3.077 -13.812 1.00 93.00 200 ASP A CA 1
ATOM 1655 C C . ASP A 1 200 ? 13.260 -3.898 -15.110 1.00 93.00 200 ASP A C 1
ATOM 1657 O O . ASP A 1 200 ? 14.327 -4.171 -15.660 1.00 93.00 200 ASP A O 1
ATOM 1661 N N . VAL A 1 201 ? 12.086 -4.190 -15.675 1.00 94.25 201 VAL A N 1
ATOM 1662 C CA . VA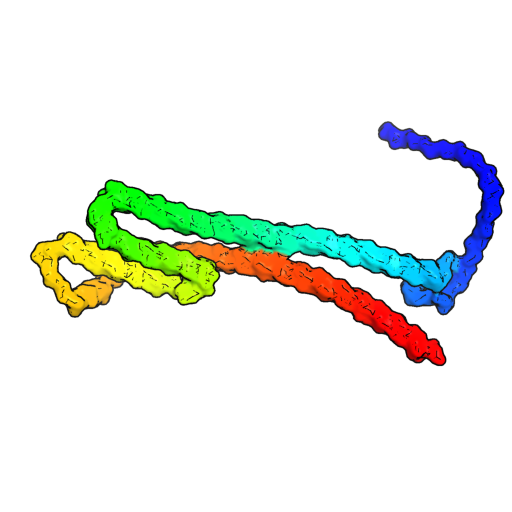L A 1 201 ? 11.950 -4.820 -16.999 1.00 94.25 201 VAL A CA 1
ATOM 1663 C C . VAL A 1 201 ? 12.517 -3.920 -18.095 1.00 94.25 201 VAL A C 1
ATOM 1665 O O . VAL A 1 201 ? 13.264 -4.389 -18.949 1.00 94.25 201 VAL A O 1
ATOM 1668 N N . VAL A 1 202 ? 12.223 -2.618 -18.064 1.00 91.88 202 VAL A N 1
ATOM 1669 C CA . VAL A 1 202 ? 12.760 -1.649 -19.037 1.00 91.88 202 VAL A CA 1
ATOM 1670 C C . VAL A 1 202 ? 14.290 -1.592 -18.963 1.00 91.88 202 VAL A C 1
ATOM 1672 O O . VAL A 1 202 ? 14.958 -1.573 -19.997 1.00 91.88 202 VAL A O 1
ATOM 1675 N N . LYS A 1 203 ? 14.861 -1.641 -17.753 1.00 89.25 203 LYS A N 1
ATOM 1676 C CA . LYS A 1 203 ? 16.313 -1.748 -17.556 1.00 89.25 203 LYS A CA 1
ATOM 1677 C C . LYS A 1 203 ? 16.871 -3.049 -18.149 1.00 89.25 203 LYS A C 1
ATOM 1679 O O . LYS A 1 203 ? 17.874 -3.006 -18.852 1.00 89.25 203 LYS A O 1
ATOM 1684 N N . PHE A 1 204 ? 16.211 -4.178 -17.908 1.00 89.94 204 PHE A N 1
ATOM 1685 C CA . PHE A 1 204 ? 16.628 -5.467 -18.458 1.00 89.94 204 PHE A CA 1
ATOM 1686 C C . PHE A 1 204 ? 16.600 -5.481 -19.993 1.00 89.94 204 PHE A C 1
ATOM 1688 O O . PHE A 1 204 ? 17.545 -5.950 -20.620 1.00 89.94 204 PHE A O 1
ATOM 1695 N N . ILE A 1 205 ? 15.563 -4.909 -20.615 1.00 87.56 205 ILE A N 1
ATOM 1696 C CA . ILE A 1 205 ? 15.483 -4.772 -22.078 1.00 87.56 205 ILE A CA 1
ATOM 1697 C C . ILE A 1 205 ? 16.667 -3.955 -22.607 1.00 87.56 205 ILE A C 1
ATOM 1699 O O . ILE A 1 205 ? 17.244 -4.324 -23.628 1.00 87.56 205 ILE A O 1
ATOM 1703 N N . GLN A 1 206 ? 17.062 -2.888 -21.904 1.00 84.38 206 GLN A N 1
ATOM 1704 C CA . GLN A 1 206 ? 18.240 -2.097 -22.260 1.00 84.38 206 GLN A CA 1
ATOM 1705 C C . GLN A 1 206 ? 19.507 -2.966 -22.297 1.00 84.38 206 GLN A C 1
ATOM 1707 O O . GLN A 1 206 ? 20.196 -3.002 -23.312 1.00 84.38 206 GLN A O 1
ATOM 1712 N N . GLU A 1 207 ? 19.774 -3.721 -21.230 1.00 84.75 207 GLU A N 1
ATOM 1713 C CA . GLU A 1 207 ? 20.965 -4.575 -21.104 1.00 84.75 207 GLU A CA 1
ATOM 1714 C C . GLU A 1 207 ? 20.975 -5.715 -22.138 1.00 84.75 207 GLU A C 1
ATOM 1716 O O . GLU A 1 207 ? 21.992 -5.980 -22.782 1.00 84.75 207 GLU A O 1
ATOM 1721 N N . VAL A 1 208 ? 19.828 -6.364 -22.359 1.00 81.62 208 VAL A N 1
ATOM 1722 C CA . VAL A 1 208 ? 19.700 -7.439 -23.354 1.00 81.62 208 VAL A CA 1
ATOM 1723 C C . VAL A 1 208 ? 19.831 -6.907 -24.772 1.00 81.62 208 VAL A C 1
ATOM 1725 O O . VAL A 1 208 ? 20.434 -7.581 -25.603 1.00 81.62 208 VAL A O 1
ATOM 1728 N N . SER A 1 209 ? 19.305 -5.717 -25.071 1.00 75.56 209 SER A N 1
ATOM 1729 C CA . SER A 1 209 ? 19.459 -5.123 -26.400 1.00 75.56 209 SER A CA 1
ATOM 1730 C C . SER A 1 209 ? 20.934 -4.898 -26.741 1.00 75.56 209 SER A C 1
ATOM 1732 O O . SER A 1 209 ? 21.378 -5.290 -27.817 1.00 75.56 209 SER A O 1
ATOM 1734 N N . GLU A 1 210 ? 21.740 -4.422 -25.793 1.00 71.06 210 GLU A N 1
ATOM 1735 C CA . GLU A 1 210 ? 23.183 -4.267 -25.998 1.00 71.06 210 GLU A CA 1
ATOM 1736 C C . GLU A 1 210 ? 23.884 -5.622 -26.221 1.00 71.06 210 GLU A C 1
ATOM 1738 O O . GLU A 1 210 ? 24.754 -5.741 -27.090 1.00 71.06 210 GLU A O 1
ATOM 1743 N N . LEU A 1 211 ? 23.469 -6.673 -25.503 1.00 70.12 211 LEU A N 1
ATOM 1744 C CA . LEU A 1 211 ? 24.034 -8.024 -25.612 1.00 70.12 211 LEU A CA 1
ATOM 1745 C C . LEU A 1 211 ? 23.620 -8.760 -26.895 1.00 70.12 211 LEU A C 1
ATOM 1747 O O . LEU A 1 211 ? 24.467 -9.328 -27.581 1.00 70.12 211 LEU A O 1
ATOM 1751 N N . PHE A 1 212 ? 22.337 -8.759 -27.250 1.00 65.81 212 PHE A N 1
ATOM 1752 C CA . PHE A 1 212 ? 21.819 -9.466 -28.425 1.00 65.81 212 PHE A CA 1
ATOM 1753 C C . PHE A 1 212 ? 22.450 -8.925 -29.711 1.00 65.81 212 PHE A C 1
ATOM 1755 O O . PHE A 1 212 ? 22.867 -9.696 -30.578 1.00 65.81 212 PHE A O 1
ATOM 1762 N N . PHE A 1 213 ? 22.630 -7.603 -29.792 1.00 59.50 213 PHE A N 1
ATOM 1763 C CA . PHE A 1 213 ? 23.328 -6.973 -30.908 1.00 59.50 213 PHE A CA 1
ATOM 1764 C C . PHE A 1 213 ? 24.835 -7.286 -30.929 1.00 59.50 213 PHE A C 1
ATOM 1766 O O . PHE A 1 213 ? 25.390 -7.442 -32.015 1.00 59.50 213 PHE A O 1
ATOM 1773 N N . MET A 1 214 ? 25.504 -7.457 -29.777 1.00 61.16 214 MET A N 1
ATOM 1774 C CA . MET A 1 214 ? 26.889 -7.968 -29.728 1.00 61.16 214 MET A CA 1
ATOM 1775 C C . MET A 1 214 ? 26.984 -9.413 -30.247 1.00 61.16 214 MET A C 1
ATOM 1777 O O . MET A 1 214 ? 27.875 -9.724 -31.036 1.00 61.16 214 MET A O 1
ATOM 1781 N N . PHE A 1 215 ? 26.071 -10.298 -29.831 1.00 59.91 215 PHE A N 1
ATOM 1782 C CA . PHE A 1 215 ? 26.094 -11.722 -30.188 1.00 59.91 215 PHE A CA 1
ATOM 1783 C C . PHE A 1 215 ? 25.764 -11.985 -31.660 1.00 59.91 215 PHE A C 1
ATOM 1785 O O . PHE A 1 215 ? 26.467 -12.771 -32.296 1.00 59.91 215 PHE A O 1
ATOM 1792 N N . PHE A 1 216 ? 24.740 -11.337 -32.224 1.00 58.34 216 PHE A N 1
ATOM 1793 C CA . PHE A 1 216 ? 24.409 -11.501 -33.645 1.00 58.34 216 PHE A CA 1
ATOM 1794 C C . PHE A 1 216 ? 25.555 -11.040 -34.554 1.00 58.34 216 PHE A C 1
ATOM 1796 O O . PHE A 1 216 ? 25.869 -11.716 -35.531 1.00 58.34 216 PHE A O 1
ATOM 1803 N N . PHE A 1 217 ? 26.245 -9.948 -34.206 1.00 54.56 217 PHE A N 1
ATOM 1804 C CA . PHE A 1 217 ? 27.361 -9.442 -35.009 1.00 54.56 217 PHE A CA 1
ATOM 1805 C C . PHE A 1 217 ? 28.674 -10.198 -34.801 1.00 54.56 217 PHE A C 1
ATOM 1807 O O . PHE A 1 217 ? 29.367 -10.455 -35.781 1.00 54.56 217 PHE A O 1
ATOM 1814 N N . ASN A 1 218 ? 29.015 -10.607 -33.574 1.00 56.03 218 ASN A N 1
ATOM 1815 C CA . ASN A 1 218 ? 30.192 -11.455 -33.356 1.00 56.03 218 ASN A CA 1
ATOM 1816 C C . ASN A 1 218 ? 30.037 -12.814 -34.050 1.00 56.03 218 ASN A C 1
ATOM 1818 O O . ASN A 1 218 ? 31.019 -13.332 -34.569 1.00 56.03 218 ASN A O 1
ATOM 1822 N N . ASN A 1 219 ? 28.820 -13.363 -34.143 1.00 52.03 219 ASN A N 1
ATOM 1823 C CA . ASN A 1 219 ? 28.568 -14.551 -34.961 1.00 52.03 219 ASN A CA 1
ATOM 1824 C C . ASN A 1 219 ? 28.649 -14.254 -36.468 1.00 52.03 219 ASN A C 1
ATOM 1826 O O . ASN A 1 219 ? 29.235 -15.051 -37.194 1.00 52.03 219 ASN A O 1
ATOM 1830 N N . LEU A 1 220 ? 28.193 -13.083 -36.936 1.00 49.97 220 LEU A N 1
ATOM 1831 C CA . LEU A 1 220 ? 28.415 -12.636 -38.324 1.00 49.97 220 LEU A CA 1
ATOM 1832 C C . LEU A 1 220 ? 29.915 -12.472 -38.659 1.00 49.97 220 LEU A C 1
ATOM 1834 O O . LEU A 1 220 ? 30.340 -12.695 -39.795 1.00 49.97 220 LEU A O 1
ATOM 1838 N N . HIS A 1 221 ? 30.722 -12.084 -37.666 1.00 45.25 221 HIS A N 1
ATOM 1839 C CA . HIS A 1 221 ? 32.175 -11.976 -37.764 1.00 45.25 221 HIS A CA 1
ATOM 1840 C C . HIS A 1 221 ? 32.874 -13.347 -37.648 1.00 45.25 221 HIS A C 1
ATOM 1842 O O . HIS A 1 221 ? 33.867 -13.579 -38.331 1.00 45.25 221 HIS A O 1
ATOM 1848 N N . LEU A 1 222 ? 32.369 -14.291 -36.845 1.00 42.50 222 LEU A N 1
ATOM 1849 C CA . LEU A 1 222 ? 32.895 -15.665 -36.750 1.00 42.50 222 LEU A CA 1
ATOM 1850 C C . LEU A 1 222 ? 32.586 -16.498 -38.006 1.00 42.50 222 LEU A C 1
ATOM 1852 O O . LEU A 1 222 ? 33.426 -17.294 -38.426 1.00 42.50 222 LEU A O 1
ATOM 1856 N N . ASP A 1 223 ? 31.461 -16.244 -38.681 1.00 39.66 223 ASP A N 1
ATOM 1857 C CA . ASP A 1 223 ? 31.180 -16.791 -40.018 1.00 39.66 223 ASP A CA 1
ATOM 1858 C C . ASP A 1 223 ? 32.151 -16.261 -41.102 1.00 39.66 223 ASP A C 1
ATOM 1860 O O . ASP A 1 223 ? 32.239 -16.838 -42.187 1.00 39.66 223 ASP A O 1
ATOM 1864 N N . MET A 1 224 ? 32.936 -15.199 -40.833 1.00 44.00 224 MET A N 1
ATOM 1865 C CA . MET A 1 224 ? 34.057 -14.790 -41.702 1.00 44.00 224 MET A CA 1
ATOM 1866 C C . MET A 1 224 ? 35.260 -15.735 -41.609 1.00 44.00 224 MET A C 1
ATOM 1868 O O . MET A 1 224 ? 35.930 -15.947 -42.612 1.00 44.00 224 MET A O 1
ATOM 1872 N N . GLN A 1 225 ? 35.575 -16.253 -40.416 1.00 39.66 225 GLN A N 1
ATOM 1873 C CA . GLN A 1 225 ? 36.806 -17.021 -40.175 1.00 39.66 225 GLN A CA 1
ATOM 1874 C C . GLN A 1 225 ? 36.672 -18.507 -40.519 1.00 39.66 225 GLN A C 1
ATOM 1876 O O . GLN A 1 225 ? 37.683 -19.185 -40.645 1.00 39.66 225 GLN A O 1
ATOM 1881 N N . LYS A 1 226 ? 35.445 -19.014 -40.690 1.00 38.97 226 LYS A N 1
ATOM 1882 C CA . LYS A 1 226 ? 35.177 -20.393 -41.140 1.00 38.97 226 LYS A CA 1
ATOM 1883 C C . LYS A 1 226 ? 35.022 -20.542 -42.657 1.00 38.97 226 LYS A C 1
ATOM 1885 O O . LYS A 1 226 ? 34.762 -21.647 -43.125 1.00 38.97 226 LYS A O 1
ATOM 1890 N N . ARG A 1 227 ? 35.133 -19.449 -43.419 1.00 38.12 227 ARG A N 1
ATOM 1891 C CA . ARG A 1 227 ? 34.986 -19.435 -44.885 1.00 38.12 227 ARG A CA 1
ATOM 1892 C C . ARG A 1 227 ? 36.246 -18.910 -45.602 1.00 38.12 227 ARG A C 1
ATOM 1894 O O . ARG A 1 227 ? 36.137 -18.317 -46.674 1.00 38.12 227 ARG A O 1
ATOM 1901 N N . ILE A 1 228 ? 37.406 -19.134 -44.981 1.00 38.81 228 ILE A N 1
ATOM 1902 C CA . ILE A 1 228 ? 38.764 -19.169 -45.556 1.00 38.81 228 ILE A CA 1
ATOM 1903 C C . ILE A 1 228 ? 39.320 -20.547 -45.195 1.00 38.81 228 ILE A C 1
ATOM 1905 O O . ILE A 1 228 ? 39.946 -21.170 -46.075 1.00 38.81 228 ILE A O 1
#

Radius of gyration: 35.89 Å; chains: 1; bounding box: 64×53×99 Å

InterPro domains:
  IPR001863 Glypican [PF01153] (25-209)
  IPR001863 Glypican [PTHR10822] (21-208)

Sequence (228 aa):
MLFHQIKAYPTQTRTARAASCWGRDHLRICDRGLTCCTTDMEHKLSTHSRAEFDRLLRDTIGQVRTIFAAQAQRFDEYFKELLKTSKKDFHEMFLRTYGLLYDKNSFIFKDMFDDLEKYYLTGGVDLTAALDNFFDRLYRKMFQVLNSQYTFNEMYMNCISQKMEELKPFGDVPKKLTVEVKRSFVATRTFVQALAIGRDVVKFIQEVSELFFMFFFNNLHLDMQKRI

Foldseek 3Di:
DDPDDDDDDDDDDDPPPPLQFDDCPQPDPDDDDGDSDHVVRNVVVVVVVVVVVLVVLCVVLVVLLVVLVVVLVVLLVVVVVVLVVCLVVVLVVCCVVVNPLCVVVVVLVVQLSVLLVCCLVPVPHDLLVSLLVSVLVVVLSVVCVVPVVDDDDPVRSVVVSVCCVVVVPVPCCSVVVSVVSVVVSVVSSVVSVVSVVVSVVSVVCSVVVVVVVVVVVVVVVVVVVVVD

Secondary structure (DSSP, 8-state):
--------------------PBPGGG-SSS-SS-BS--HHHHHHHHHHHHHHHHHHHHHHHHHHHHHHHHHHHHHHHHHHHHHHHHHHHHHHHHHHHHTHHHHTTTHHHHHHHHHHHHHHHH--S-HHHHHHHHHHHHHHHHHHHHTTTS---HHHHHHHHHTHHHH-TTTTHHHHHHHHHHHHHHHHHHHHHHHHHHHHHHHHHHHHHHHHHHHHHHHHHHHHHT--